Protein AF-A0AAU3Q9N4-F1 (afdb_monomer)

Nearest PDB structures (foldseek):
  6w3i-assembly1_A  TM=5.629E-01  e=8.518E-02  Homo sapiens
  8exf-assembly1_A  TM=3.101E-01  e=4.264E-02  Homo sapiens
  6jyj-assembly3_C  TM=6.363E-01  e=1.744E+00  Xenopus tropicalis
  4nxv-assembly1_A  TM=2.863E-01  e=3.272E+00  Homo sapiens
  4nxu-assembly6_B-3  TM=2.471E-01  e=1.978E+00  Homo sapiens

Structure (mmCIF, N/CA/C/O backbone):
data_AF-A0AAU3Q9N4-F1
#
_entry.id   AF-A0AAU3Q9N4-F1
#
loop_
_atom_site.group_PDB
_atom_site.id
_atom_site.type_symbol
_atom_site.label_atom_id
_atom_site.label_alt_id
_atom_site.label_comp_id
_atom_site.label_asym_id
_atom_site.label_entity_id
_atom_site.label_seq_id
_atom_site.pdbx_PDB_ins_code
_atom_site.Cartn_x
_atom_site.Cartn_y
_atom_site.Cartn_z
_atom_site.occupancy
_atom_site.B_iso_or_equiv
_atom_site.auth_seq_id
_atom_site.auth_comp_id
_atom_site.auth_asym_id
_atom_site.auth_atom_id
_atom_site.pdbx_PDB_model_num
ATOM 1 N N . MET A 1 1 ? 12.455 -13.208 51.290 1.00 35.12 1 MET A N 1
ATOM 2 C CA . MET A 1 1 ? 12.267 -12.177 50.249 1.00 35.12 1 MET A CA 1
ATOM 3 C C . MET A 1 1 ? 10.986 -12.486 49.499 1.00 35.12 1 MET A C 1
ATOM 5 O O . MET A 1 1 ? 10.920 -13.507 48.833 1.00 35.12 1 MET A O 1
ATOM 9 N N . ALA A 1 2 ? 9.965 -11.653 49.672 1.00 36.31 2 ALA A N 1
ATOM 10 C CA . ALA A 1 2 ? 8.703 -11.726 48.949 1.00 36.31 2 ALA A CA 1
ATOM 11 C C . ALA A 1 2 ? 8.543 -10.408 48.190 1.00 36.31 2 ALA A C 1
ATOM 13 O O . ALA A 1 2 ? 8.662 -9.359 48.814 1.00 36.31 2 ALA A O 1
ATOM 14 N N . TYR A 1 3 ? 8.282 -10.453 46.882 1.00 25.14 3 TYR A N 1
ATOM 15 C CA . TYR A 1 3 ? 7.775 -9.294 46.148 1.00 25.14 3 TYR A CA 1
ATOM 16 C C . TYR A 1 3 ? 6.704 -9.714 45.134 1.00 25.14 3 TYR A C 1
ATOM 18 O O . TYR A 1 3 ? 6.970 -10.353 44.123 1.00 25.14 3 TYR A O 1
ATOM 26 N N . ALA A 1 4 ? 5.481 -9.387 45.548 1.00 30.84 4 ALA A N 1
ATOM 27 C CA . ALA A 1 4 ? 4.286 -8.944 44.838 1.00 30.84 4 ALA A CA 1
ATOM 28 C C . ALA A 1 4 ? 4.005 -9.361 43.379 1.00 30.84 4 ALA A C 1
ATOM 30 O O . ALA A 1 4 ? 4.731 -9.065 42.434 1.00 30.84 4 ALA A O 1
ATOM 31 N N . ARG A 1 5 ? 2.786 -9.898 43.233 1.00 37.81 5 ARG A N 1
ATOM 32 C CA . ARG A 1 5 ? 1.961 -9.981 42.022 1.00 37.81 5 ARG A CA 1
ATOM 33 C C . ARG A 1 5 ? 1.803 -8.603 41.361 1.00 37.81 5 ARG A C 1
ATOM 35 O O . ARG A 1 5 ? 1.335 -7.671 42.007 1.00 37.81 5 ARG A O 1
ATOM 42 N N . GLY A 1 6 ? 2.083 -8.513 40.062 1.00 28.89 6 GLY A N 1
ATOM 43 C CA . GLY A 1 6 ? 1.618 -7.424 39.200 1.00 28.89 6 GLY A CA 1
ATOM 44 C C . GLY A 1 6 ? 0.389 -7.869 38.411 1.00 28.89 6 GLY A C 1
ATOM 45 O O . GLY A 1 6 ? 0.519 -8.611 37.439 1.00 28.89 6 GLY A O 1
ATOM 46 N N . GLN A 1 7 ? -0.804 -7.444 38.836 1.00 30.31 7 GLN A N 1
ATOM 47 C CA . GLN A 1 7 ? -2.032 -7.551 38.044 1.00 30.31 7 GLN A CA 1
ATOM 48 C C . GLN A 1 7 ? -1.866 -6.741 36.751 1.00 30.31 7 GLN A C 1
ATOM 50 O O . GLN A 1 7 ? -1.684 -5.528 36.800 1.00 30.31 7 GLN A O 1
ATOM 55 N N . ARG A 1 8 ? -1.949 -7.403 35.593 1.00 29.67 8 ARG A N 1
ATOM 56 C CA . ARG A 1 8 ? -2.179 -6.733 34.309 1.00 29.67 8 ARG A CA 1
ATOM 57 C C . ARG A 1 8 ? -3.685 -6.659 34.091 1.00 29.67 8 ARG A C 1
ATOM 59 O O . ARG A 1 8 ? -4.352 -7.684 33.982 1.00 29.67 8 ARG A O 1
ATOM 66 N N . SER A 1 9 ? -4.215 -5.446 34.098 1.00 26.25 9 SER A N 1
ATOM 67 C CA . SER A 1 9 ? -5.596 -5.123 33.763 1.00 26.25 9 SER A CA 1
ATOM 68 C C . SER A 1 9 ? -5.841 -5.404 32.277 1.00 26.25 9 SER A C 1
ATOM 70 O O . SER A 1 9 ? -5.223 -4.802 31.404 1.00 26.25 9 SER A O 1
ATOM 72 N N . PHE A 1 10 ? -6.739 -6.349 32.000 1.00 27.22 10 PHE A N 1
ATOM 73 C CA . PHE A 1 10 ? -7.243 -6.657 30.666 1.00 27.22 10 PHE A CA 1
ATOM 74 C C . PHE A 1 10 ? -8.412 -5.721 30.350 1.00 27.22 10 PHE A C 1
ATOM 76 O O . PHE A 1 10 ? -9.400 -5.712 31.083 1.00 27.22 10 PHE A O 1
ATOM 83 N N . VAL A 1 11 ? -8.340 -4.978 29.246 1.00 29.56 11 VAL A N 1
ATOM 84 C CA . VAL A 1 11 ? -9.541 -4.391 28.639 1.00 29.56 11 VAL A CA 1
ATOM 85 C C . VAL A 1 11 ? -10.129 -5.460 27.719 1.00 29.56 11 VAL A C 1
ATOM 87 O O . VAL A 1 11 ? -9.549 -5.786 26.687 1.00 29.56 11 VAL A O 1
ATOM 90 N N . ARG A 1 12 ? -11.242 -6.072 28.141 1.00 25.44 12 ARG A N 1
ATOM 91 C CA . ARG A 1 12 ? -12.022 -7.013 27.326 1.00 25.44 12 ARG A CA 1
ATOM 92 C C . ARG A 1 12 ? -12.967 -6.228 26.419 1.00 25.44 12 ARG A C 1
ATOM 94 O O . ARG A 1 12 ? -13.847 -5.540 26.924 1.00 25.44 12 ARG A O 1
ATOM 101 N N . TYR A 1 13 ? -12.837 -6.416 25.110 1.00 34.09 13 TYR A N 1
ATOM 102 C CA . TYR A 1 13 ? -13.931 -6.194 24.164 1.00 34.09 13 TYR A CA 1
ATOM 103 C C . TYR A 1 13 ? -14.644 -7.531 23.885 1.00 34.09 13 TYR A C 1
ATOM 105 O O . TYR A 1 13 ? -14.007 -8.589 23.962 1.00 34.09 13 TYR A O 1
ATOM 113 N N . PRO A 1 14 ? -15.963 -7.521 23.622 1.00 27.50 14 PRO A N 1
ATOM 114 C CA . PRO A 1 14 ? -16.731 -8.738 23.387 1.00 27.50 14 PRO A CA 1
ATOM 115 C C . PRO A 1 14 ? -16.323 -9.330 22.030 1.00 2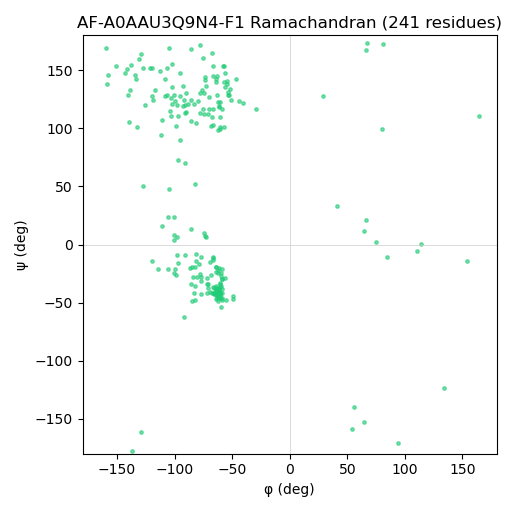7.50 14 PRO A C 1
ATOM 117 O O . PRO A 1 14 ? -16.475 -8.678 21.006 1.00 27.50 14 PRO A O 1
ATOM 120 N N . GLY A 1 15 ? -15.745 -10.537 22.025 1.00 34.34 15 GLY A N 1
ATOM 121 C CA . GLY A 1 15 ? -15.282 -11.195 20.791 1.00 34.34 15 GLY A CA 1
ATOM 122 C C . GLY A 1 15 ? -14.144 -12.212 20.949 1.00 34.34 15 GLY A C 1
ATOM 123 O O . GLY A 1 15 ? -13.932 -13.021 20.058 1.00 34.34 15 GLY A O 1
ATOM 124 N N . GLY A 1 16 ? -13.441 -12.247 22.087 1.00 28.44 16 GLY A N 1
ATOM 125 C CA . GLY A 1 16 ? -12.683 -13.438 22.509 1.00 28.44 16 GLY A CA 1
ATOM 126 C C . GLY A 1 16 ? -11.467 -13.866 21.672 1.00 28.44 16 GLY A C 1
ATOM 127 O O . GLY A 1 16 ? -11.056 -15.015 21.799 1.00 28.44 16 GLY A O 1
ATOM 128 N N . ILE A 1 17 ? -10.854 -12.992 20.868 1.00 34.56 17 ILE A N 1
ATOM 129 C CA . ILE A 1 17 ? -9.599 -13.311 20.163 1.00 34.56 17 ILE A CA 1
ATOM 130 C C . ILE A 1 17 ? -8.429 -12.610 20.867 1.00 34.56 17 ILE A C 1
ATOM 132 O O . ILE A 1 17 ? -8.357 -11.383 20.916 1.00 34.56 17 ILE A O 1
ATOM 136 N N . GLU A 1 18 ? -7.517 -13.392 21.451 1.00 29.25 18 GLU A N 1
ATOM 137 C CA . GLU A 1 18 ? -6.275 -12.890 22.049 1.00 29.25 18 GLU A CA 1
ATOM 138 C C . GLU A 1 18 ? -5.273 -12.490 20.954 1.00 29.25 18 GLU A C 1
ATOM 140 O O . GLU A 1 18 ? -4.727 -13.326 20.237 1.00 29.25 18 GLU A O 1
ATOM 145 N N . TYR A 1 19 ? -4.998 -11.191 20.847 1.00 39.72 19 TYR A N 1
ATOM 146 C CA . TYR A 1 19 ? -4.128 -10.603 19.823 1.00 39.72 19 TYR A CA 1
ATOM 147 C C . TYR A 1 19 ? -2.626 -10.605 20.181 1.00 39.72 19 TYR A C 1
ATOM 149 O O . TYR A 1 19 ? -1.817 -9.964 19.523 1.00 39.72 19 TYR A O 1
ATOM 157 N N . THR A 1 20 ? -2.180 -11.340 21.199 1.00 35.28 20 THR A N 1
ATOM 158 C CA . THR A 1 20 ? -0.771 -11.354 21.654 1.00 35.28 20 THR A CA 1
ATOM 159 C C . THR A 1 20 ? 0.207 -12.120 20.740 1.00 35.28 20 THR A C 1
ATOM 161 O O . THR A 1 20 ? 1.370 -12.294 21.099 1.00 35.28 20 THR A O 1
ATOM 164 N N . ARG A 1 21 ? -0.206 -12.537 19.532 1.00 37.03 21 ARG A N 1
ATOM 165 C CA . ARG A 1 21 ? 0.591 -13.345 18.578 1.00 37.03 21 ARG A CA 1
ATOM 166 C C . ARG A 1 21 ? 1.133 -12.590 17.349 1.00 37.03 21 ARG A C 1
ATOM 168 O O . ARG A 1 21 ? 1.464 -13.219 16.348 1.00 37.03 21 ARG A O 1
ATOM 175 N N . TYR A 1 22 ? 1.295 -11.268 17.418 1.00 42.59 22 TYR A N 1
ATOM 176 C CA . TYR A 1 22 ? 1.777 -10.458 16.282 1.00 42.59 22 TYR A CA 1
ATOM 177 C C . TYR A 1 22 ? 3.171 -10.837 15.737 1.00 42.59 22 TYR A C 1
ATOM 179 O O . TYR A 1 22 ? 3.464 -10.537 14.587 1.00 42.59 22 TYR A O 1
ATOM 187 N N . PHE A 1 23 ? 4.029 -11.516 16.508 1.00 43.16 23 PHE A N 1
ATOM 188 C CA . PHE A 1 23 ? 5.452 -11.654 16.153 1.00 43.16 23 PHE A CA 1
ATOM 189 C C . PHE A 1 23 ? 5.867 -12.989 15.508 1.00 43.16 23 PHE A C 1
ATOM 191 O O . PHE A 1 23 ? 6.858 -13.032 14.789 1.00 43.16 23 PHE A O 1
ATOM 198 N N . THR A 1 24 ? 5.136 -14.087 15.725 1.00 41.62 24 THR A N 1
ATOM 199 C CA . THR A 1 24 ? 5.562 -15.428 15.263 1.00 41.62 24 THR A CA 1
ATOM 200 C C . THR A 1 24 ? 4.900 -15.884 13.968 1.00 41.62 24 THR A C 1
ATOM 202 O O . THR A 1 24 ? 5.450 -16.740 13.282 1.00 41.62 24 THR A O 1
ATOM 205 N N . HIS A 1 25 ? 3.750 -15.321 13.586 1.00 43.25 25 HIS A N 1
ATOM 206 C CA . HIS A 1 25 ? 3.054 -15.760 12.370 1.00 43.25 25 HIS A CA 1
ATOM 207 C C . HIS A 1 25 ? 3.689 -15.223 11.079 1.00 43.25 25 HIS A C 1
ATOM 209 O O . HIS A 1 25 ? 3.693 -15.917 10.067 1.00 43.25 25 HIS A O 1
ATOM 215 N N . TRP A 1 26 ? 4.278 -14.025 11.136 1.00 40.06 26 TRP A N 1
ATOM 216 C CA . TRP A 1 26 ? 4.932 -13.375 9.999 1.00 40.06 26 TRP A CA 1
ATOM 217 C C . TRP A 1 26 ? 6.255 -14.046 9.604 1.00 40.06 26 TRP A C 1
ATOM 219 O O . TRP A 1 26 ? 6.541 -14.185 8.420 1.00 40.06 26 TRP A O 1
ATOM 229 N N . PHE A 1 27 ? 7.033 -14.516 10.585 1.00 37.12 27 PHE A N 1
ATOM 230 C CA . PHE A 1 27 ? 8.295 -15.224 10.338 1.00 37.12 27 PHE A CA 1
ATOM 231 C C . PHE A 1 27 ? 8.095 -16.714 10.015 1.00 37.12 27 PHE A C 1
ATOM 233 O O . PHE A 1 27 ? 8.772 -17.236 9.136 1.00 37.12 27 PHE A O 1
ATOM 240 N N . ASN A 1 28 ? 7.113 -17.395 10.624 1.00 40.69 28 ASN A N 1
ATOM 241 C CA . ASN A 1 28 ? 6.892 -18.829 10.373 1.00 40.69 28 ASN A CA 1
ATOM 242 C C . ASN A 1 28 ? 6.359 -19.156 8.964 1.00 40.69 28 ASN A C 1
ATOM 244 O O . ASN A 1 28 ? 6.400 -20.318 8.561 1.00 40.69 28 ASN A O 1
ATOM 248 N N . TRP A 1 29 ? 5.850 -18.177 8.206 1.00 41.47 29 TRP A N 1
ATOM 249 C CA . TRP A 1 29 ? 5.426 -18.401 6.815 1.00 41.47 29 TRP A CA 1
ATOM 250 C C . TRP A 1 29 ? 6.574 -18.247 5.805 1.00 41.47 29 TRP A C 1
ATOM 252 O O . TRP A 1 29 ? 6.511 -18.818 4.720 1.00 41.47 29 TRP A O 1
ATOM 262 N N . ALA A 1 30 ? 7.653 -17.551 6.180 1.00 35.34 30 ALA A N 1
ATOM 263 C CA . ALA A 1 30 ? 8.870 -17.440 5.375 1.00 35.34 30 ALA A CA 1
ATOM 264 C C . ALA A 1 30 ? 9.758 -18.704 5.437 1.00 35.34 30 ALA A C 1
ATOM 266 O O . ALA A 1 30 ? 10.675 -18.838 4.633 1.00 35.34 30 ALA A O 1
ATOM 267 N N . GLU A 1 31 ? 9.475 -19.650 6.344 1.00 33.50 31 GLU A N 1
ATOM 268 C CA . GLU A 1 31 ? 10.305 -20.845 6.587 1.00 33.50 31 GLU A CA 1
ATOM 269 C C . GLU A 1 31 ? 9.679 -22.184 6.149 1.00 33.50 31 GLU A C 1
ATOM 271 O O . GLU A 1 31 ? 10.170 -23.248 6.524 1.00 33.50 31 GLU A O 1
ATOM 276 N N . LYS A 1 32 ? 8.632 -22.194 5.313 1.00 30.45 32 LYS A N 1
ATOM 277 C CA . LYS A 1 32 ? 8.208 -23.439 4.646 1.00 30.45 32 LYS A CA 1
ATOM 278 C C . LYS A 1 32 ? 8.462 -23.379 3.143 1.00 30.45 32 LYS A C 1
ATOM 280 O O . LYS A 1 32 ? 7.571 -22.946 2.409 1.00 30.45 32 LYS A O 1
ATOM 285 N N . PRO A 1 33 ? 9.607 -23.890 2.649 1.00 33.00 33 PRO A N 1
ATOM 286 C CA . PRO A 1 33 ? 9.624 -24.396 1.291 1.00 33.00 33 PRO A CA 1
ATOM 287 C C . PRO A 1 33 ? 8.569 -25.506 1.226 1.00 33.00 33 PRO A C 1
ATOM 289 O O . PRO A 1 33 ? 8.645 -26.501 1.948 1.00 33.00 33 PRO A O 1
ATOM 292 N N . ARG A 1 34 ? 7.528 -25.318 0.409 1.00 37.53 34 ARG A N 1
ATOM 293 C CA . ARG A 1 34 ? 6.769 -26.472 -0.064 1.00 37.53 34 ARG A CA 1
ATOM 294 C C . ARG A 1 34 ? 7.719 -27.220 -0.981 1.00 37.53 34 ARG A C 1
ATOM 296 O O . ARG A 1 34 ? 8.035 -26.734 -2.064 1.00 37.53 34 ARG A O 1
ATOM 303 N N . ASP A 1 35 ? 8.172 -28.377 -0.524 1.00 38.97 35 ASP A N 1
ATOM 304 C CA . ASP A 1 35 ? 8.756 -29.380 -1.394 1.00 38.97 35 ASP A CA 1
ATOM 305 C C . ASP A 1 35 ? 7.724 -29.742 -2.467 1.00 38.97 35 ASP A C 1
ATOM 307 O O . ASP A 1 35 ? 6.778 -30.496 -2.245 1.00 38.97 35 ASP A O 1
ATOM 311 N N . SER A 1 36 ? 7.906 -29.173 -3.650 1.00 36.25 36 SER A N 1
ATOM 312 C CA . SER A 1 36 ? 7.420 -29.738 -4.899 1.00 36.25 36 SER A CA 1
ATOM 313 C C . SER A 1 36 ? 8.579 -29.679 -5.880 1.00 36.25 36 SER A C 1
ATOM 315 O O . SER A 1 36 ? 8.939 -28.622 -6.397 1.00 36.25 36 SER A O 1
ATOM 317 N N . ALA A 1 37 ? 9.209 -30.838 -6.036 1.00 39.41 37 ALA A N 1
ATOM 318 C CA . ALA A 1 37 ? 10.299 -31.092 -6.951 1.00 39.41 37 ALA A CA 1
ATOM 319 C C . ALA A 1 37 ? 9.914 -30.802 -8.414 1.00 39.41 37 ALA A C 1
ATOM 321 O O . ALA A 1 37 ? 8.766 -30.983 -8.815 1.00 39.41 37 ALA A O 1
ATOM 322 N N . ALA A 1 38 ? 10.954 -30.471 -9.187 1.00 40.97 38 ALA A N 1
ATOM 323 C CA . ALA A 1 38 ? 11.045 -30.380 -10.647 1.00 40.97 38 ALA A CA 1
ATOM 324 C C . ALA A 1 38 ? 10.497 -29.100 -11.320 1.00 40.97 38 ALA A C 1
ATOM 326 O O . ALA A 1 38 ? 9.321 -28.982 -11.643 1.00 40.97 38 ALA A O 1
ATOM 327 N N . GLY A 1 39 ? 11.418 -28.185 -11.652 1.00 33.22 39 GLY A N 1
ATOM 328 C CA . GLY A 1 39 ? 11.205 -27.100 -12.617 1.00 33.22 39 GLY A CA 1
ATOM 329 C C . GLY A 1 39 ? 12.275 -26.014 -12.496 1.00 33.22 39 GLY A C 1
ATOM 330 O O . GLY A 1 39 ? 12.322 -25.330 -11.485 1.00 33.22 39 GLY A O 1
ATOM 331 N N . GLY A 1 40 ? 13.157 -25.902 -13.497 1.00 34.97 40 GLY A N 1
ATOM 332 C CA . GLY A 1 40 ? 14.356 -25.050 -13.550 1.00 34.97 40 GLY A CA 1
ATOM 333 C C . GLY A 1 40 ? 14.309 -23.746 -12.747 1.00 34.97 40 GLY A C 1
ATOM 334 O O . GLY A 1 40 ? 13.543 -22.837 -13.059 1.00 34.97 40 GLY A O 1
ATOM 335 N N . GLY A 1 41 ? 15.189 -23.646 -11.747 1.00 33.91 41 GLY A N 1
ATOM 336 C CA . GLY A 1 41 ? 15.420 -22.423 -10.989 1.00 33.91 41 GLY A CA 1
ATOM 337 C C . GLY A 1 41 ? 15.946 -21.329 -11.909 1.00 33.91 41 GLY A C 1
ATOM 338 O O . GLY A 1 41 ? 17.134 -21.288 -12.227 1.00 33.91 41 GLY A O 1
ATOM 339 N N . SER A 1 42 ? 15.049 -20.451 -12.351 1.00 43.66 42 SER A N 1
ATOM 340 C CA . SER A 1 42 ? 15.429 -19.179 -12.944 1.00 43.66 42 SER A CA 1
ATOM 341 C C . SER A 1 42 ? 16.195 -18.415 -11.870 1.00 43.66 42 SER A C 1
ATOM 343 O O . SER A 1 42 ? 15.625 -18.020 -10.856 1.00 43.66 42 SER A O 1
ATOM 345 N N . ILE A 1 43 ? 17.506 -18.262 -12.050 1.00 49.72 43 ILE A N 1
ATOM 346 C CA . ILE A 1 43 ? 18.307 -17.353 -11.234 1.00 49.72 43 ILE A CA 1
ATOM 347 C C . ILE A 1 43 ? 17.708 -15.965 -11.479 1.00 49.72 43 ILE A C 1
ATOM 349 O O . ILE A 1 43 ? 17.935 -15.382 -12.540 1.00 49.72 43 ILE A O 1
ATOM 353 N N . CYS A 1 44 ? 16.890 -15.462 -10.549 1.00 56.69 44 CYS A N 1
ATOM 354 C CA . CYS A 1 44 ? 16.358 -14.105 -10.619 1.00 56.69 44 CYS A CA 1
ATOM 355 C C . CYS A 1 44 ? 17.547 -13.143 -10.611 1.00 56.69 44 CYS A C 1
ATOM 357 O O . CYS A 1 44 ? 18.154 -12.888 -9.570 1.00 56.69 44 CYS A O 1
ATOM 359 N N . ARG A 1 45 ? 17.933 -12.650 -11.794 1.00 72.00 45 ARG A N 1
ATOM 360 C CA . ARG A 1 45 ? 18.954 -11.612 -11.913 1.00 72.00 45 ARG A CA 1
ATOM 361 C C . ARG A 1 45 ? 18.393 -10.345 -11.290 1.00 72.00 45 ARG A C 1
ATOM 363 O O . ARG A 1 45 ? 17.583 -9.645 -11.889 1.00 72.00 45 ARG A O 1
ATOM 370 N N . MET A 1 46 ? 18.852 -10.063 -10.080 1.00 82.38 46 MET A N 1
ATOM 371 C CA . MET A 1 46 ? 18.773 -8.735 -9.498 1.00 82.38 46 MET A CA 1
ATOM 372 C C . MET A 1 46 ? 19.373 -7.727 -10.482 1.00 82.38 46 MET A C 1
ATOM 374 O O . MET A 1 46 ? 20.439 -7.980 -11.047 1.00 82.38 46 MET A O 1
ATOM 378 N N . THR A 1 47 ? 18.683 -6.612 -10.708 1.00 80.00 47 THR A N 1
ATOM 379 C CA . THR A 1 47 ? 19.075 -5.624 -11.717 1.00 80.00 47 THR A CA 1
ATOM 380 C C . THR A 1 47 ? 18.993 -4.208 -11.160 1.00 80.00 47 THR A C 1
ATOM 382 O O . THR A 1 47 ? 18.136 -3.902 -10.330 1.00 80.00 47 THR A O 1
ATOM 385 N N . ASP A 1 48 ? 19.893 -3.335 -11.610 1.00 81.25 48 ASP A N 1
ATOM 386 C CA . ASP A 1 48 ? 19.840 -1.892 -11.369 1.00 81.25 48 ASP A CA 1
ATOM 387 C C . ASP A 1 48 ? 19.286 -1.117 -12.578 1.00 81.25 48 ASP A C 1
ATOM 389 O O . ASP A 1 48 ? 19.281 0.121 -12.579 1.00 81.25 48 ASP A O 1
ATOM 393 N N . GLU A 1 49 ? 18.784 -1.839 -13.586 1.00 90.06 49 GLU A N 1
ATOM 394 C CA . GLU A 1 49 ? 18.195 -1.269 -14.790 1.00 90.06 49 GLU A CA 1
ATOM 395 C C . GLU A 1 49 ? 17.048 -0.318 -14.450 1.00 90.06 49 GLU A C 1
ATOM 397 O O . GLU A 1 49 ? 16.171 -0.597 -13.624 1.00 90.06 49 GLU A O 1
ATOM 402 N N . ARG A 1 50 ? 17.046 0.834 -15.123 1.00 93.00 50 ARG A N 1
ATOM 403 C CA . ARG A 1 50 ? 15.994 1.838 -14.993 1.00 93.00 50 ARG A CA 1
ATOM 404 C C . ARG A 1 50 ? 14.965 1.649 -16.094 1.00 93.00 50 ARG A C 1
ATOM 406 O O . ARG A 1 50 ? 15.307 1.661 -17.271 1.00 93.00 50 ARG A O 1
ATOM 413 N N . SER A 1 51 ? 13.701 1.560 -15.711 1.00 94.62 51 SER A N 1
ATOM 414 C CA . SER A 1 51 ? 12.575 1.475 -16.641 1.00 94.62 51 SER A CA 1
ATOM 415 C C . SER A 1 51 ? 11.389 2.280 -16.131 1.00 94.62 51 SER A C 1
ATOM 417 O O . SER A 1 51 ? 11.198 2.444 -14.921 1.00 94.62 51 SER A O 1
ATOM 419 N N . GLU A 1 52 ? 10.571 2.792 -17.051 1.00 93.19 52 GLU A N 1
ATOM 420 C CA . GLU A 1 52 ? 9.348 3.511 -16.677 1.00 93.19 52 GLU A CA 1
ATOM 421 C C . GLU A 1 52 ? 8.388 2.601 -15.908 1.00 93.19 52 GLU A C 1
ATOM 423 O O . GLU A 1 52 ? 7.777 3.033 -14.931 1.00 93.19 52 GLU A O 1
ATOM 428 N N . ARG A 1 53 ? 8.300 1.331 -16.316 1.00 94.06 53 ARG A N 1
ATOM 429 C CA . ARG A 1 53 ? 7.522 0.283 -15.655 1.00 94.06 53 ARG A CA 1
ATOM 430 C C . ARG A 1 53 ? 8.243 -1.051 -15.725 1.00 94.06 53 ARG A C 1
ATOM 432 O O . ARG A 1 53 ? 8.908 -1.340 -16.716 1.00 94.06 53 ARG A O 1
ATOM 439 N N . SER A 1 54 ? 8.063 -1.868 -14.694 1.00 94.75 54 SER A N 1
ATOM 440 C CA . SER A 1 54 ? 8.475 -3.268 -14.711 1.00 94.75 54 SER A CA 1
ATOM 441 C C . SER A 1 54 ? 7.269 -4.141 -14.984 1.00 94.75 54 SER A C 1
ATOM 443 O O . SER A 1 54 ? 6.250 -4.018 -14.308 1.00 94.75 54 SER A O 1
ATOM 445 N N . PHE A 1 55 ? 7.402 -5.026 -15.965 1.00 94.69 55 PHE A N 1
ATOM 446 C CA . PHE A 1 55 ? 6.383 -6.009 -16.322 1.00 94.69 55 PHE A CA 1
ATOM 447 C C . PHE A 1 55 ? 6.688 -7.396 -15.755 1.00 94.69 55 PHE A C 1
ATOM 449 O O . PHE A 1 55 ? 5.944 -8.338 -16.011 1.00 94.69 55 PHE A O 1
ATOM 456 N N . LEU A 1 56 ? 7.756 -7.529 -14.961 1.00 94.44 56 LEU A N 1
ATOM 457 C CA . LEU A 1 56 ? 8.023 -8.779 -14.266 1.00 94.44 56 LEU A CA 1
ATOM 458 C C . LEU A 1 56 ? 6.901 -9.076 -13.264 1.00 94.44 56 LEU A C 1
ATOM 460 O O . LEU A 1 56 ? 6.376 -8.143 -12.644 1.00 94.44 56 LEU A O 1
ATOM 464 N N . PRO A 1 57 ? 6.511 -10.350 -13.097 1.00 95.44 57 PRO A N 1
ATOM 465 C CA . PRO A 1 57 ? 5.491 -10.724 -12.131 1.00 95.44 57 PRO A CA 1
ATOM 466 C C . PRO A 1 57 ? 5.857 -10.272 -10.715 1.00 95.44 57 PRO A C 1
ATOM 468 O O . PRO A 1 57 ? 7.002 -10.390 -10.276 1.00 95.44 57 PRO A O 1
ATOM 471 N N . LEU A 1 58 ? 4.866 -9.785 -9.970 1.00 95.94 58 LEU A N 1
ATOM 472 C CA . LEU A 1 58 ? 5.020 -9.606 -8.531 1.00 95.94 58 LEU A CA 1
ATOM 473 C C . LEU A 1 58 ? 4.873 -10.970 -7.842 1.00 95.94 58 LEU A C 1
ATOM 475 O O . LEU A 1 58 ? 3.926 -11.704 -8.106 1.00 95.94 58 LEU A O 1
ATOM 479 N N . THR A 1 59 ? 5.816 -11.313 -6.967 1.00 94.50 59 THR A N 1
ATOM 480 C CA . THR A 1 59 ? 5.895 -12.615 -6.298 1.00 94.50 59 THR A CA 1
ATOM 481 C C . THR A 1 59 ? 5.452 -12.503 -4.840 1.00 94.50 59 THR A C 1
ATOM 483 O O . THR A 1 59 ? 5.338 -11.405 -4.290 1.00 94.50 59 THR A O 1
ATOM 486 N N . HIS A 1 60 ? 5.255 -13.643 -4.176 1.00 94.12 60 HIS A N 1
ATOM 487 C CA . HIS A 1 60 ? 4.996 -13.662 -2.733 1.00 94.12 60 HIS A CA 1
ATOM 488 C C . HIS A 1 60 ? 6.156 -13.061 -1.926 1.00 94.12 60 HIS A C 1
ATOM 490 O O . HIS A 1 60 ? 5.910 -12.400 -0.923 1.00 94.12 60 HIS A O 1
ATOM 496 N N . GLU A 1 61 ? 7.408 -13.215 -2.373 1.00 95.06 61 GLU A N 1
ATOM 497 C CA . GLU A 1 61 ? 8.561 -12.588 -1.715 1.00 95.06 61 GLU A CA 1
ATOM 498 C C . GLU A 1 61 ? 8.465 -11.056 -1.762 1.00 95.06 61 GLU A C 1
ATOM 500 O O . GLU A 1 61 ? 8.707 -10.380 -0.757 1.00 95.06 61 GLU A O 1
ATOM 505 N N . HIS A 1 62 ? 8.027 -10.501 -2.898 1.00 97.12 62 HIS A N 1
ATOM 506 C CA . HIS A 1 62 ? 7.760 -9.070 -2.998 1.00 97.12 62 HIS A CA 1
ATOM 507 C C . HIS A 1 62 ? 6.683 -8.624 -2.010 1.00 97.12 62 HIS A C 1
ATOM 509 O O . HIS A 1 62 ? 6.878 -7.631 -1.306 1.00 97.12 62 HIS A O 1
ATOM 515 N N . LEU A 1 63 ? 5.576 -9.370 -1.915 1.00 98.12 63 LEU A N 1
ATOM 516 C CA . LEU A 1 63 ? 4.510 -9.076 -0.955 1.00 98.12 63 LEU A CA 1
ATOM 517 C C . LEU A 1 63 ? 5.023 -9.124 0.490 1.00 98.12 63 LEU A C 1
ATOM 519 O O . LEU A 1 63 ? 4.729 -8.214 1.263 1.00 98.12 63 LEU A O 1
ATOM 523 N N . SER A 1 64 ? 5.851 -10.111 0.842 1.00 97.00 64 SER A N 1
ATOM 524 C CA . SER A 1 64 ? 6.446 -10.234 2.180 1.00 97.00 64 SER A CA 1
ATOM 525 C C . SER A 1 64 ? 7.317 -9.027 2.522 1.00 97.00 64 SER A C 1
ATOM 527 O O . SER A 1 64 ? 7.237 -8.493 3.629 1.00 97.00 64 SER A O 1
ATOM 529 N N . ARG A 1 65 ? 8.109 -8.535 1.561 1.00 97.56 65 ARG A N 1
ATOM 530 C CA . ARG A 1 65 ? 8.944 -7.339 1.751 1.00 97.56 65 ARG A CA 1
ATOM 531 C C . ARG A 1 65 ? 8.106 -6.074 1.947 1.00 97.56 65 ARG A C 1
ATOM 533 O O . ARG A 1 65 ? 8.411 -5.262 2.820 1.00 97.56 65 ARG A O 1
ATOM 540 N N . LEU A 1 66 ? 7.029 -5.912 1.176 1.00 98.31 66 LEU A N 1
ATOM 541 C CA . LEU A 1 66 ? 6.083 -4.803 1.354 1.00 98.31 66 LEU A CA 1
ATOM 542 C C . LEU A 1 66 ? 5.418 -4.840 2.728 1.00 98.31 66 LEU A C 1
ATOM 544 O O . LEU A 1 66 ? 5.310 -3.817 3.404 1.00 98.31 66 LEU A O 1
ATOM 548 N N . ALA A 1 67 ? 5.011 -6.031 3.148 1.00 97.38 67 ALA A N 1
ATOM 549 C CA . ALA A 1 67 ? 4.361 -6.247 4.420 1.00 97.38 67 ALA A CA 1
ATOM 550 C C . ALA A 1 67 ? 5.334 -5.967 5.593 1.00 97.38 67 ALA A C 1
ATOM 552 O O . ALA A 1 67 ? 4.947 -5.328 6.569 1.00 97.38 67 ALA A O 1
ATOM 553 N N . TYR A 1 68 ? 6.624 -6.300 5.449 1.00 96.44 68 TYR A N 1
ATOM 554 C CA . TYR A 1 68 ? 7.677 -5.886 6.387 1.00 96.44 68 TYR A CA 1
ATOM 555 C C . TYR A 1 68 ? 7.820 -4.358 6.489 1.00 96.44 68 TYR A C 1
ATOM 557 O O . TYR A 1 68 ? 7.881 -3.814 7.594 1.00 96.44 68 TYR A O 1
ATOM 565 N N . PHE A 1 69 ? 7.842 -3.636 5.361 1.00 97.31 69 PHE A N 1
ATOM 566 C CA . PHE A 1 69 ? 7.899 -2.169 5.398 1.00 97.31 69 PHE A CA 1
ATOM 567 C C . PHE A 1 69 ? 6.685 -1.563 6.101 1.00 97.31 69 PHE A C 1
ATOM 569 O O . PHE A 1 69 ? 6.842 -0.608 6.865 1.00 97.31 69 PHE A O 1
ATOM 576 N N . ALA A 1 70 ? 5.499 -2.126 5.869 1.00 96.25 70 ALA A N 1
ATOM 577 C CA . ALA A 1 70 ? 4.285 -1.712 6.553 1.00 96.25 70 ALA A CA 1
ATOM 578 C C . ALA A 1 70 ? 4.353 -1.983 8.062 1.00 96.25 70 ALA A C 1
ATOM 580 O O . ALA A 1 70 ? 3.964 -1.122 8.839 1.00 96.25 70 ALA A O 1
ATOM 581 N N . GLU A 1 71 ? 4.901 -3.114 8.505 1.00 94.81 71 GLU A N 1
ATOM 582 C CA . GLU A 1 71 ? 5.058 -3.397 9.937 1.00 94.81 71 GLU A CA 1
ATOM 583 C C . GLU A 1 71 ? 6.001 -2.394 10.617 1.00 94.81 71 GLU A C 1
ATOM 585 O O . GLU A 1 71 ? 5.667 -1.819 11.654 1.00 94.81 71 GLU A O 1
ATOM 590 N N . VAL A 1 72 ? 7.158 -2.103 10.012 1.00 95.06 72 VAL A N 1
ATOM 591 C CA . VAL A 1 72 ? 8.089 -1.090 10.544 1.00 95.06 72 VAL A CA 1
ATOM 592 C C . VAL A 1 72 ? 7.410 0.278 10.646 1.00 95.06 72 VAL A C 1
ATOM 594 O O . VAL A 1 72 ? 7.584 0.999 11.631 1.00 95.06 72 VAL A O 1
ATOM 597 N N . ASP A 1 73 ? 6.622 0.642 9.638 1.00 94.38 73 ASP A N 1
ATOM 598 C CA . ASP A 1 73 ? 5.860 1.886 9.617 1.00 94.38 73 ASP A CA 1
ATOM 599 C C . ASP A 1 73 ? 4.748 1.895 10.680 1.00 94.38 73 ASP A C 1
ATOM 601 O O . ASP A 1 73 ? 4.609 2.866 11.425 1.00 94.38 73 ASP A O 1
ATOM 605 N N . HIS A 1 74 ? 4.041 0.780 10.861 1.00 94.31 74 HIS A N 1
ATOM 606 C CA . HIS A 1 74 ? 3.046 0.597 11.912 1.00 94.31 74 HIS A CA 1
ATOM 607 C C . HIS A 1 74 ? 3.643 0.744 13.320 1.00 94.31 74 HIS A C 1
ATOM 609 O O . HIS A 1 74 ? 3.068 1.422 14.175 1.00 94.31 74 HIS A O 1
ATOM 615 N N . GLN A 1 75 ? 4.819 0.173 13.576 1.00 93.88 75 GLN A N 1
ATOM 616 C CA . GLN A 1 75 ? 5.525 0.337 14.852 1.00 93.88 75 GLN A CA 1
ATOM 617 C C . GLN A 1 75 ? 5.875 1.808 15.110 1.00 93.88 75 GLN A C 1
ATOM 619 O O . GLN A 1 75 ? 5.661 2.320 16.211 1.00 93.88 75 GLN A O 1
ATOM 624 N N . GLN A 1 76 ? 6.343 2.520 14.080 1.00 93.50 76 GLN A N 1
ATOM 625 C CA . GLN A 1 76 ? 6.616 3.957 14.174 1.00 93.50 76 GLN A CA 1
ATOM 626 C C . GLN A 1 76 ? 5.344 4.768 14.438 1.00 93.50 76 GLN A C 1
ATOM 628 O O . GLN A 1 76 ? 5.401 5.744 15.189 1.00 93.50 76 GLN A O 1
ATOM 633 N N . PHE A 1 77 ? 4.201 4.360 13.875 1.00 93.31 77 PHE A N 1
ATOM 634 C CA . PHE A 1 77 ? 2.912 4.993 14.153 1.00 93.31 77 PHE A CA 1
ATOM 635 C C . PHE A 1 77 ? 2.584 4.898 15.634 1.00 93.31 77 PHE A C 1
ATOM 637 O O . PHE A 1 77 ? 2.351 5.916 16.278 1.00 93.31 77 PHE A O 1
ATOM 644 N N . ARG A 1 78 ? 2.612 3.677 16.181 1.00 92.19 78 ARG A N 1
ATOM 645 C CA . ARG A 1 78 ? 2.235 3.421 17.575 1.00 92.19 78 ARG A CA 1
ATOM 646 C C . ARG A 1 78 ? 3.123 4.170 18.562 1.00 92.19 78 ARG A C 1
ATOM 648 O O . ARG A 1 78 ? 2.638 4.619 19.593 1.00 92.19 78 ARG A O 1
ATOM 655 N N . GLN A 1 79 ? 4.402 4.335 18.234 1.00 92.19 79 GLN A N 1
ATOM 656 C CA . GLN A 1 79 ? 5.341 5.100 19.054 1.00 92.19 79 GLN A CA 1
ATOM 657 C C . GLN A 1 79 ? 5.080 6.610 19.003 1.00 92.19 79 GLN A C 1
ATOM 659 O O . GLN A 1 79 ? 5.177 7.277 20.029 1.00 92.19 79 GLN A O 1
ATOM 664 N N . LYS A 1 80 ? 4.773 7.159 17.821 1.00 92.44 80 LYS A N 1
ATOM 665 C CA . LYS A 1 80 ? 4.584 8.607 17.627 1.00 92.44 80 LYS A CA 1
ATOM 666 C C . LYS A 1 80 ? 3.182 9.101 17.968 1.00 92.44 80 LYS A C 1
ATOM 668 O O . LYS A 1 80 ? 3.043 10.265 18.322 1.00 92.44 80 LYS A O 1
ATOM 673 N N . HIS A 1 81 ? 2.181 8.235 17.830 1.00 91.12 81 HIS A N 1
ATOM 674 C CA . HIS A 1 81 ? 0.767 8.562 17.992 1.00 91.12 81 HIS A CA 1
ATOM 675 C C . HIS A 1 81 ? 0.044 7.618 18.970 1.00 91.12 81 HIS A C 1
ATOM 677 O O . HIS A 1 81 ? -1.011 7.067 18.626 1.00 91.12 81 HIS A O 1
ATOM 683 N N . PRO A 1 82 ? 0.575 7.392 20.190 1.00 91.44 82 PRO A N 1
ATOM 684 C CA . PRO A 1 82 ? -0.081 6.533 21.174 1.00 91.44 82 PRO A CA 1
ATOM 685 C C . PRO A 1 82 ? -1.486 7.038 21.541 1.00 91.44 82 PRO A C 1
ATOM 687 O O . PRO A 1 82 ? -2.361 6.238 21.863 1.00 91.44 82 PRO A O 1
ATOM 690 N N . GLU A 1 83 ? -1.742 8.345 21.423 1.00 88.31 83 GLU A N 1
ATOM 691 C CA . GLU A 1 83 ? -3.039 8.975 21.672 1.00 88.31 83 GLU A CA 1
ATOM 692 C C . GLU A 1 83 ? -4.137 8.529 20.708 1.00 88.31 83 GLU A C 1
ATOM 694 O O . GLU A 1 83 ? -5.314 8.750 20.991 1.00 88.31 83 GLU A O 1
ATOM 699 N N . TRP A 1 84 ? -3.788 7.963 19.551 1.00 86.94 84 TRP A N 1
ATOM 700 C CA . TRP A 1 84 ? -4.780 7.409 18.637 1.00 86.94 84 TRP A CA 1
ATOM 701 C C . TRP A 1 84 ? -5.288 6.050 19.083 1.00 86.94 84 TRP A C 1
ATOM 703 O O . TRP A 1 84 ? -6.412 5.724 18.716 1.00 86.94 84 TRP A O 1
ATOM 713 N N . ALA A 1 85 ? -4.503 5.292 19.862 1.00 81.00 85 ALA A N 1
ATOM 714 C CA . ALA A 1 85 ? -4.836 3.935 20.304 1.00 81.00 85 ALA A CA 1
ATOM 715 C C . ALA A 1 85 ? -5.478 3.085 19.184 1.00 81.00 85 ALA A C 1
ATOM 717 O O . ALA A 1 85 ? -6.382 2.293 19.429 1.00 81.00 85 ALA A O 1
ATOM 718 N N . ALA A 1 86 ? -5.064 3.329 17.937 1.00 81.25 86 ALA A N 1
ATOM 719 C CA . ALA A 1 86 ? -5.714 2.783 16.765 1.00 81.25 86 ALA A CA 1
ATOM 720 C C . ALA A 1 86 ? -5.026 1.473 16.398 1.00 81.25 86 ALA A C 1
ATOM 722 O O . ALA A 1 86 ? -3.827 1.453 16.102 1.00 81.25 86 ALA A O 1
ATOM 723 N N . ASP A 1 87 ? -5.796 0.394 16.419 1.00 89.56 87 ASP A N 1
ATOM 724 C CA . ASP A 1 87 ? -5.319 -0.916 16.003 1.00 89.56 87 ASP A CA 1
ATOM 725 C C . ASP A 1 87 ? -5.175 -0.970 14.482 1.00 89.56 87 ASP A C 1
ATOM 727 O O . ASP A 1 87 ? -5.963 -0.368 13.745 1.00 89.56 87 ASP A O 1
ATOM 731 N N . LEU A 1 88 ? -4.155 -1.686 14.004 1.00 94.69 88 LEU A N 1
ATOM 732 C CA . LEU A 1 88 ? -4.033 -1.979 12.581 1.00 94.69 88 LEU A CA 1
ATOM 733 C C . LEU A 1 88 ? -5.123 -2.981 12.206 1.00 94.69 88 LEU A C 1
ATOM 735 O O . LEU A 1 88 ? -5.094 -4.132 12.633 1.00 94.69 88 LEU A O 1
ATOM 739 N N . LEU A 1 89 ? -6.073 -2.526 11.401 1.00 95.94 89 LEU A N 1
ATOM 740 C CA . LEU A 1 89 ? -7.170 -3.338 10.903 1.00 95.94 89 LEU A CA 1
ATOM 741 C C . LEU A 1 89 ? -6.711 -4.154 9.694 1.00 95.94 89 LEU A C 1
ATOM 743 O O . LEU A 1 89 ? -6.928 -5.361 9.651 1.00 95.94 89 LEU A O 1
ATOM 747 N N . ALA A 1 90 ? -6.043 -3.511 8.733 1.00 97.50 90 ALA A N 1
ATOM 748 C CA . ALA A 1 90 ? -5.518 -4.187 7.554 1.00 97.50 90 ALA A CA 1
ATOM 749 C C . ALA A 1 90 ? -4.272 -3.508 6.982 1.00 97.50 90 ALA A C 1
ATOM 751 O O . ALA A 1 90 ? -4.092 -2.294 7.085 1.00 97.50 90 ALA A O 1
ATOM 752 N N . CYS A 1 91 ? -3.442 -4.298 6.311 1.00 98.12 91 CYS A N 1
ATOM 753 C CA . CYS A 1 91 ? -2.409 -3.817 5.401 1.00 98.12 91 CYS A CA 1
ATOM 754 C C . CYS A 1 91 ? -2.735 -4.337 4.005 1.00 98.12 91 CYS A C 1
ATOM 756 O O . CYS A 1 91 ? -3.070 -5.510 3.862 1.00 98.12 91 CYS A O 1
ATOM 758 N N . CYS A 1 92 ? -2.681 -3.488 2.982 1.00 98.31 92 CYS A N 1
ATOM 759 C CA . CYS A 1 92 ? -3.101 -3.856 1.634 1.00 98.31 92 CYS A CA 1
ATOM 760 C C . CYS A 1 92 ? -2.153 -3.304 0.567 1.00 98.31 92 CYS A C 1
ATOM 762 O O . CYS A 1 92 ? -1.865 -2.108 0.568 1.00 98.31 92 CYS A O 1
ATOM 764 N N . LEU A 1 93 ? -1.744 -4.142 -0.386 1.00 98.19 93 LEU A N 1
ATOM 765 C CA . LEU A 1 93 ? -1.210 -3.685 -1.668 1.00 98.19 93 LEU A CA 1
ATOM 766 C C . LEU A 1 93 ? -2.386 -3.228 -2.535 1.00 98.19 93 LEU A C 1
ATOM 768 O O . LEU A 1 93 ? -3.398 -3.925 -2.647 1.00 98.19 93 LEU A O 1
ATOM 772 N N . VAL A 1 94 ? -2.252 -2.053 -3.144 1.00 95.38 94 VAL A N 1
ATOM 773 C CA . VAL A 1 94 ? -3.323 -1.411 -3.913 1.00 95.38 94 VAL A CA 1
ATOM 774 C C . VAL A 1 94 ? -2.812 -0.805 -5.228 1.00 95.38 94 VAL A C 1
ATOM 776 O O . VAL A 1 94 ? -1.633 -0.916 -5.564 1.00 95.38 94 VAL A O 1
ATOM 779 N N . GLN A 1 95 ? -3.704 -0.154 -5.985 1.00 90.44 95 GLN A N 1
ATOM 780 C CA . GLN A 1 95 ? -3.375 0.605 -7.200 1.00 90.44 95 GLN A CA 1
ATOM 781 C C . GLN A 1 95 ? -2.633 -0.244 -8.251 1.00 90.44 95 GLN A C 1
ATOM 783 O O . GLN A 1 95 ? -3.006 -1.395 -8.499 1.00 90.44 95 GLN A O 1
ATOM 788 N N . GLY A 1 96 ? -1.630 0.336 -8.918 1.00 89.75 96 GLY A N 1
ATOM 789 C CA . GLY A 1 96 ? -0.919 -0.305 -10.024 1.00 89.75 96 GLY A CA 1
ATOM 790 C C . GLY A 1 96 ? -0.255 -1.619 -9.615 1.00 89.75 96 GLY A C 1
ATOM 791 O O . GLY A 1 96 ? -0.335 -2.592 -10.360 1.00 89.75 96 GLY A O 1
ATOM 792 N N . GLY A 1 97 ? 0.311 -1.681 -8.405 1.00 93.75 97 GLY A N 1
ATOM 793 C CA . GLY A 1 97 ? 0.925 -2.896 -7.870 1.00 93.75 97 GLY A CA 1
ATOM 794 C C . GLY A 1 97 ? -0.071 -4.046 -7.715 1.00 93.75 97 GLY A C 1
ATOM 795 O O . GLY A 1 97 ? 0.181 -5.144 -8.203 1.00 93.75 97 GLY A O 1
ATOM 796 N N . ALA A 1 98 ? -1.235 -3.798 -7.109 1.00 95.38 98 ALA A N 1
ATOM 797 C CA . ALA A 1 98 ? -2.257 -4.833 -6.943 1.00 95.38 98 ALA A CA 1
ATOM 798 C C . ALA A 1 98 ? -2.844 -5.300 -8.279 1.00 95.38 98 ALA A C 1
ATOM 800 O O . ALA A 1 98 ? -3.020 -6.499 -8.497 1.00 95.38 98 ALA A O 1
ATOM 801 N N . ARG A 1 99 ? -3.108 -4.368 -9.204 1.00 93.31 99 ARG A N 1
ATOM 802 C CA . ARG A 1 99 ? -3.582 -4.726 -10.544 1.00 93.31 99 ARG A CA 1
ATOM 803 C C . ARG A 1 99 ? -2.554 -5.563 -11.293 1.00 93.31 99 ARG A C 1
ATOM 805 O O . ARG A 1 99 ? -2.929 -6.571 -11.879 1.00 93.31 99 ARG A O 1
ATOM 812 N N . HIS A 1 100 ? -1.281 -5.181 -11.244 1.00 94.06 100 HIS A N 1
ATOM 813 C CA . HIS A 1 100 ? -0.218 -5.947 -11.888 1.00 94.06 100 HIS A CA 1
ATOM 814 C C . HIS A 1 100 ? -0.049 -7.334 -11.262 1.00 94.06 100 HIS A C 1
ATOM 816 O O . HIS A 1 100 ? 0.125 -8.300 -11.993 1.00 94.06 100 HIS A O 1
ATOM 822 N N . TYR A 1 101 ? -0.185 -7.465 -9.939 1.00 95.44 101 TYR A N 1
ATOM 823 C CA . TYR A 1 101 ? -0.153 -8.769 -9.269 1.00 95.44 101 TYR A CA 1
ATOM 824 C C . TYR A 1 101 ? -1.274 -9.708 -9.745 1.00 95.44 101 TYR A C 1
ATOM 826 O O . TYR A 1 101 ? -1.028 -10.887 -9.971 1.00 95.44 101 TYR A O 1
ATOM 834 N N . VAL A 1 102 ? -2.494 -9.192 -9.933 1.00 94.31 102 VAL A N 1
ATOM 835 C CA . VAL A 1 102 ? -3.654 -10.010 -10.336 1.00 94.31 102 VAL A CA 1
ATOM 836 C C . VAL A 1 102 ? -3.726 -10.238 -11.845 1.00 94.31 102 VAL A C 1
ATOM 838 O O . VAL A 1 102 ? -4.081 -11.326 -12.284 1.00 94.31 102 VAL A O 1
ATOM 841 N N . ARG A 1 103 ? -3.455 -9.201 -12.645 1.00 90.69 103 ARG A N 1
ATOM 842 C CA . ARG A 1 103 ? -3.739 -9.178 -14.092 1.00 90.69 103 ARG A CA 1
ATOM 843 C C . ARG A 1 103 ? -2.490 -9.119 -14.971 1.00 90.69 103 ARG A C 1
ATOM 845 O O . ARG A 1 103 ? -2.582 -9.447 -16.146 1.00 90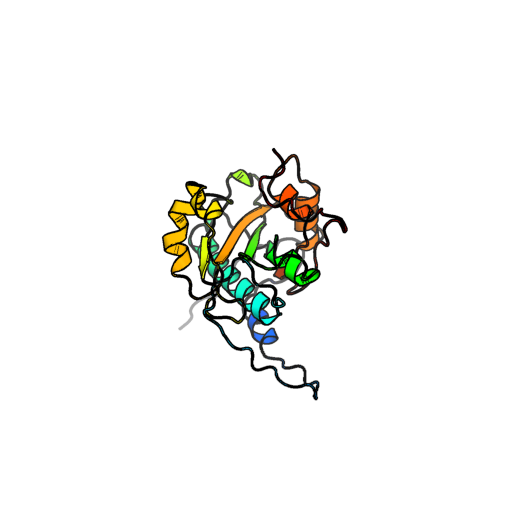.69 103 ARG A O 1
ATOM 852 N N . GLY A 1 104 ? -1.348 -8.673 -14.445 1.00 90.25 104 GLY A N 1
ATOM 853 C CA . GLY A 1 104 ? -0.087 -8.562 -15.192 1.00 90.25 104 GLY A CA 1
ATOM 854 C C . GLY A 1 104 ? -0.085 -7.562 -16.358 1.00 90.25 104 GLY A C 1
ATOM 855 O O . GLY A 1 104 ? 0.839 -7.579 -17.166 1.00 90.25 104 GLY A O 1
ATOM 856 N N . ASP A 1 105 ? -1.107 -6.708 -16.481 1.00 85.19 105 ASP A N 1
ATOM 857 C CA . ASP A 1 105 ? -1.431 -6.006 -17.732 1.00 85.19 105 ASP A CA 1
ATOM 858 C C . ASP A 1 105 ? -0.880 -4.574 -17.845 1.00 85.19 105 ASP A C 1
ATOM 860 O O . ASP A 1 105 ? -0.851 -4.012 -18.938 1.00 85.19 105 ASP A O 1
ATOM 864 N N . ARG A 1 106 ? -0.452 -3.954 -16.738 1.00 83.56 106 ARG A N 1
ATOM 865 C CA . ARG A 1 106 ? -0.030 -2.537 -16.715 1.00 83.56 106 ARG A CA 1
ATOM 866 C C . ARG A 1 106 ? 1.418 -2.308 -16.295 1.00 83.56 106 ARG A C 1
ATOM 868 O O . ARG A 1 106 ? 1.917 -1.203 -16.495 1.00 83.56 106 ARG A O 1
ATOM 875 N N . GLY A 1 107 ? 2.086 -3.304 -15.717 1.00 91.56 107 GLY A N 1
ATOM 876 C CA . GLY A 1 107 ? 3.395 -3.121 -15.099 1.00 91.56 107 GLY A CA 1
ATOM 877 C C . GLY A 1 107 ? 3.353 -2.228 -13.853 1.00 91.56 107 GLY A C 1
ATOM 878 O O . GLY A 1 107 ? 2.381 -1.522 -13.572 1.00 91.56 107 GLY A O 1
ATOM 879 N N . VAL A 1 108 ? 4.444 -2.237 -13.097 1.00 93.00 108 VAL A N 1
ATOM 880 C CA . VAL A 1 108 ? 4.593 -1.487 -11.845 1.00 93.00 108 VAL A CA 1
ATOM 881 C C . VAL A 1 108 ? 5.515 -0.299 -12.065 1.00 93.00 108 VAL A C 1
ATOM 883 O O . VAL A 1 108 ? 6.629 -0.481 -12.553 1.00 93.00 108 VAL A O 1
ATOM 886 N N . LYS A 1 109 ? 5.070 0.896 -11.668 1.00 92.00 109 LYS A N 1
ATOM 887 C CA . LYS A 1 109 ? 5.898 2.107 -11.549 1.00 92.00 109 LYS A CA 1
ATOM 888 C C . LYS A 1 109 ? 6.454 2.196 -10.123 1.00 92.00 109 LYS A C 1
ATOM 890 O O . LYS A 1 109 ? 7.650 2.048 -9.873 1.00 92.00 109 LYS A O 1
ATOM 895 N N . ASP A 1 110 ? 5.539 2.305 -9.178 1.00 93.94 110 ASP A N 1
ATOM 896 C CA . ASP A 1 110 ? 5.707 2.309 -7.732 1.00 93.94 110 ASP A CA 1
ATOM 897 C C . ASP A 1 110 ? 4.758 1.285 -7.085 1.00 93.94 110 ASP A C 1
ATOM 899 O O . ASP A 1 110 ? 3.844 0.755 -7.720 1.00 93.94 110 ASP A O 1
ATOM 903 N N . LEU A 1 111 ? 5.027 0.951 -5.823 1.00 96.94 111 LEU A N 1
ATOM 904 C CA . LEU A 1 111 ? 4.238 0.004 -5.035 1.00 96.94 111 LEU A CA 1
ATOM 905 C C . LEU A 1 111 ? 3.494 0.755 -3.931 1.00 96.94 111 LEU A C 1
ATOM 907 O O . LEU A 1 111 ? 4.105 1.186 -2.956 1.00 96.94 111 LEU A O 1
ATOM 911 N N . ASP A 1 112 ? 2.179 0.899 -4.074 1.00 95.88 112 ASP A N 1
ATOM 912 C CA . ASP A 1 112 ? 1.326 1.549 -3.080 1.00 95.88 112 ASP A CA 1
ATOM 913 C C . ASP A 1 112 ? 0.831 0.548 -2.029 1.00 95.88 112 ASP A C 1
ATOM 915 O O . ASP A 1 112 ? 0.119 -0.411 -2.342 1.00 95.88 112 ASP A O 1
ATOM 919 N N . VAL A 1 113 ? 1.154 0.807 -0.763 1.00 97.62 113 VAL A N 1
ATOM 920 C CA . VAL A 1 113 ? 0.704 0.016 0.384 1.00 97.62 113 VAL A CA 1
ATOM 921 C C . VAL A 1 113 ? -0.117 0.889 1.323 1.00 97.62 113 VAL A C 1
ATOM 923 O O . VAL A 1 113 ? 0.345 1.923 1.806 1.00 97.62 113 VAL A O 1
ATOM 926 N N . TYR A 1 114 ? -1.342 0.458 1.606 1.00 97.06 114 TYR A N 1
ATOM 927 C CA . TYR A 1 114 ? -2.241 1.104 2.552 1.00 97.06 114 TYR A CA 1
ATOM 928 C C . TYR A 1 114 ? -2.233 0.389 3.902 1.00 97.06 114 TYR A C 1
ATOM 930 O O . TYR A 1 114 ? -2.562 -0.790 3.983 1.00 97.06 114 TYR A O 1
ATOM 938 N N . LEU A 1 115 ? -1.929 1.134 4.964 1.00 97.00 115 LEU A N 1
ATOM 939 C CA . LEU A 1 115 ? -2.140 0.734 6.350 1.00 97.00 115 LEU A CA 1
ATOM 940 C C . LEU A 1 115 ? -3.461 1.337 6.835 1.00 97.00 115 LEU A C 1
ATOM 942 O O . LEU A 1 115 ? -3.597 2.557 6.980 1.00 97.00 115 LEU A O 1
ATOM 946 N N . LEU A 1 116 ? -4.444 0.476 7.055 1.00 96.38 116 LEU A N 1
ATOM 947 C CA . LEU A 1 116 ? -5.788 0.835 7.473 1.00 96.38 116 LEU A CA 1
ATOM 948 C C . LEU A 1 116 ? -5.933 0.554 8.960 1.00 96.38 116 LEU A C 1
ATOM 950 O O . LEU A 1 116 ? -5.749 -0.570 9.415 1.00 96.38 116 LEU A O 1
ATOM 954 N N . TYR A 1 117 ? -6.255 1.597 9.707 1.00 96.12 117 TYR A N 1
ATOM 955 C CA . TYR A 1 117 ? -6.407 1.555 11.150 1.00 96.12 117 TYR A CA 1
ATOM 956 C C . TYR A 1 117 ? -7.876 1.639 11.534 1.00 96.12 117 TYR A C 1
ATOM 958 O O . TYR A 1 117 ? -8.667 2.284 10.843 1.00 96.12 117 TYR A O 1
ATOM 966 N N . THR A 1 118 ? -8.225 1.057 12.673 1.00 94.56 118 THR A N 1
ATOM 967 C CA . THR A 1 118 ? -9.537 1.264 13.278 1.00 94.56 118 THR A CA 1
ATOM 968 C C . THR A 1 118 ? -9.702 2.732 13.665 1.00 94.56 118 THR A C 1
ATOM 970 O O . THR A 1 118 ? -8.848 3.309 14.337 1.00 94.56 118 THR A O 1
ATOM 973 N N . LEU A 1 119 ? -10.803 3.351 13.246 1.00 93.94 119 LEU A N 1
ATOM 974 C CA . LEU A 1 119 ? -11.179 4.702 13.646 1.00 93.94 119 LEU A CA 1
ATOM 975 C C . LEU A 1 119 ? -11.719 4.683 15.085 1.00 93.94 119 LEU A C 1
ATOM 977 O O . LEU A 1 119 ? -12.766 4.076 15.317 1.00 93.94 119 LEU A O 1
ATOM 981 N N . PRO A 1 120 ? -11.060 5.354 16.050 1.00 89.94 120 PRO A N 1
ATOM 982 C CA . PRO A 1 120 ? -11.563 5.415 17.416 1.00 89.94 120 PRO A CA 1
ATOM 983 C C . PRO A 1 120 ? -12.914 6.131 17.491 1.00 89.94 120 PRO A C 1
ATOM 985 O O . PRO A 1 120 ? -13.154 7.108 16.773 1.00 89.94 120 PRO A O 1
ATOM 988 N N . ALA A 1 121 ? -13.779 5.680 18.401 1.00 86.56 121 ALA A N 1
ATOM 989 C CA . ALA A 1 121 ? -15.083 6.294 18.629 1.00 86.56 121 ALA A CA 1
ATOM 990 C C . ALA A 1 121 ? -14.953 7.799 18.934 1.00 86.56 121 ALA A C 1
ATOM 992 O O . ALA A 1 121 ? -14.056 8.232 19.659 1.00 86.56 121 ALA A O 1
ATOM 993 N N . GLY A 1 122 ? -15.848 8.606 18.358 1.00 86.31 122 GLY A N 1
ATOM 994 C CA . GLY A 1 122 ? -15.848 10.063 18.521 1.00 86.31 122 GLY A CA 1
ATOM 995 C C . GLY A 1 122 ? -14.764 10.811 17.733 1.00 86.31 122 GLY A C 1
ATOM 996 O O . GLY A 1 122 ? -14.698 12.035 17.829 1.00 86.31 122 GLY A O 1
ATOM 997 N N . ARG A 1 123 ? -13.930 10.123 16.938 1.00 88.38 123 ARG A N 1
ATOM 998 C CA . ARG A 1 123 ? -12.953 10.762 16.042 1.00 88.38 123 ARG A CA 1
ATOM 999 C C . ARG A 1 123 ? -13.416 10.766 14.595 1.00 88.38 123 ARG A C 1
ATOM 1001 O O . ARG A 1 123 ? -14.176 9.909 14.155 1.00 88.38 123 ARG A O 1
ATOM 1008 N N . ASN A 1 124 ? -12.891 11.720 13.834 1.00 87.94 124 ASN A N 1
ATOM 1009 C CA . ASN A 1 124 ? -13.068 11.785 12.390 1.00 87.94 124 ASN A CA 1
ATOM 1010 C C . ASN A 1 124 ? -11.803 11.274 11.681 1.00 87.94 124 ASN A C 1
ATOM 1012 O O . ASN A 1 124 ? -10.688 11.671 12.023 1.00 87.94 124 ASN A O 1
ATOM 1016 N N . GLY A 1 125 ? -11.966 10.438 10.651 1.00 84.94 125 GLY A N 1
ATOM 1017 C CA . GLY A 1 125 ? -10.851 9.928 9.846 1.00 84.94 125 GLY A CA 1
ATOM 1018 C C . GLY A 1 125 ? -9.986 11.029 9.219 1.00 84.94 125 GLY A C 1
ATOM 1019 O O . GLY A 1 125 ? -8.787 10.834 9.063 1.00 84.94 125 GLY A O 1
ATOM 1020 N N . GLY A 1 126 ? -10.535 12.213 8.931 1.00 85.25 126 GLY A N 1
ATOM 1021 C CA . GLY A 1 126 ? -9.794 13.384 8.447 1.00 85.25 126 GLY A CA 1
ATOM 1022 C C . GLY A 1 126 ? -8.771 13.940 9.445 1.00 85.25 126 GLY A C 1
ATOM 1023 O O . GLY A 1 126 ? -7.782 14.536 9.027 1.00 85.25 126 GLY A O 1
ATOM 1024 N N . GLN A 1 127 ? -8.953 13.684 10.743 1.00 88.31 127 GLN A N 1
ATOM 1025 C CA . GLN A 1 127 ? -8.012 14.083 11.797 1.00 88.31 127 GLN A CA 1
ATOM 1026 C C . GLN A 1 127 ? -6.831 13.111 11.930 1.00 88.31 127 GLN A C 1
ATOM 1028 O O . GLN A 1 127 ? -5.899 13.388 12.683 1.00 88.31 127 GLN A O 1
ATOM 1033 N N . PHE A 1 128 ? -6.866 11.969 11.232 1.00 90.62 128 PHE A N 1
ATOM 1034 C CA . PHE A 1 128 ? -5.825 10.954 11.326 1.00 90.62 128 PHE A CA 1
ATOM 1035 C C . PHE A 1 128 ? -4.463 11.520 10.883 1.00 90.62 128 PHE A C 1
ATOM 1037 O O . PHE A 1 128 ? -4.337 12.000 9.751 1.00 90.62 128 PHE A O 1
ATOM 1044 N N . PRO A 1 129 ? -3.426 11.468 11.740 1.00 88.19 129 PRO A N 1
ATOM 1045 C CA . PRO A 1 129 ? -2.204 12.246 11.554 1.00 88.19 129 PRO A CA 1
ATOM 1046 C C . PRO A 1 129 ? -1.395 11.762 10.352 1.00 88.19 129 PRO A C 1
ATOM 1048 O O . PRO A 1 129 ? -0.676 12.541 9.736 1.00 88.19 129 PRO A O 1
ATOM 1051 N N . TRP A 1 130 ? -1.533 10.491 9.970 1.00 88.00 130 TRP A N 1
ATOM 1052 C CA . TRP A 1 130 ? -0.824 9.896 8.834 1.00 88.00 130 TRP A CA 1
ATOM 1053 C C . TRP A 1 130 ? -1.684 9.779 7.573 1.00 88.00 130 TRP A C 1
ATOM 1055 O O . TRP A 1 130 ? -1.417 8.954 6.699 1.00 88.00 130 TRP A O 1
ATOM 1065 N N . ASN A 1 131 ? -2.719 10.615 7.456 1.00 83.06 131 ASN A N 1
ATOM 1066 C CA . ASN A 1 131 ? -3.498 10.705 6.228 1.00 83.06 131 ASN A CA 1
ATOM 1067 C C . ASN A 1 131 ? -2.620 11.024 5.005 1.00 83.06 131 ASN A C 1
ATOM 1069 O O . ASN A 1 131 ? -1.621 11.740 5.086 1.00 83.06 131 ASN A O 1
ATOM 1073 N N . ARG A 1 132 ? -3.035 10.497 3.846 1.00 72.38 132 ARG A N 1
ATOM 1074 C CA . ARG A 1 132 ? -2.405 10.721 2.531 1.00 72.38 132 ARG A CA 1
ATOM 1075 C C . ARG A 1 132 ? -2.102 12.206 2.274 1.00 72.38 132 ARG A C 1
ATOM 1077 O O . ARG A 1 132 ? -2.919 13.067 2.579 1.00 72.38 132 ARG A O 1
ATOM 1084 N N . GLY A 1 133 ? -0.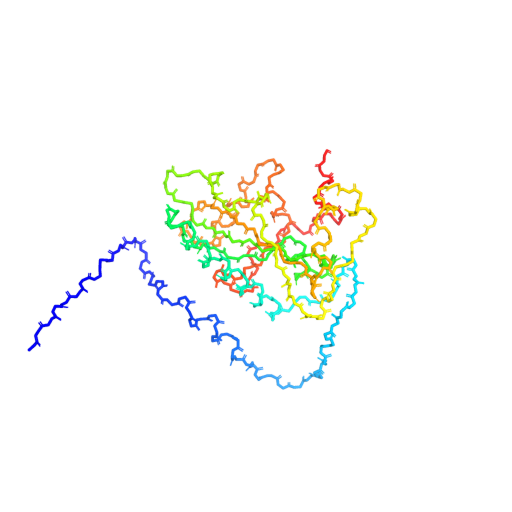966 12.487 1.627 1.00 74.12 133 GLY A N 1
ATOM 1085 C CA . GLY A 1 133 ? -0.559 13.840 1.237 1.00 74.12 133 GLY A CA 1
ATOM 1086 C C . GLY A 1 133 ? 0.902 14.108 1.589 1.00 74.12 133 GLY A C 1
ATOM 1087 O O . GLY A 1 133 ? 1.787 13.361 1.174 1.00 74.12 133 GLY A O 1
ATOM 1088 N N . ALA A 1 134 ? 1.160 15.160 2.371 1.00 64.56 134 ALA A N 1
ATOM 1089 C CA . ALA A 1 134 ? 2.500 15.462 2.887 1.00 64.56 134 ALA A CA 1
ATOM 1090 C C . ALA A 1 134 ? 3.069 14.346 3.787 1.00 64.56 134 ALA A C 1
ATOM 1092 O O . ALA A 1 134 ? 4.283 14.244 3.921 1.00 64.56 134 ALA A O 1
ATOM 1093 N N . ASN A 1 135 ? 2.203 13.484 4.333 1.00 80.38 135 ASN A N 1
ATOM 1094 C CA . ASN A 1 135 ? 2.576 12.398 5.242 1.00 80.38 135 ASN A CA 1
ATOM 1095 C C . ASN A 1 135 ? 2.699 11.032 4.544 1.00 80.38 135 ASN A C 1
ATOM 1097 O O . ASN A 1 135 ? 2.895 10.017 5.211 1.00 80.38 135 ASN A O 1
ATOM 1101 N N . THR A 1 136 ? 2.595 10.965 3.209 1.00 86.06 136 THR A N 1
ATOM 1102 C CA . THR A 1 136 ? 2.948 9.738 2.476 1.00 86.06 136 THR A CA 1
ATOM 1103 C C . THR A 1 136 ? 4.429 9.452 2.690 1.00 86.06 136 THR A C 1
ATOM 1105 O O . THR A 1 136 ? 5.276 10.294 2.389 1.00 86.06 136 THR A O 1
ATOM 1108 N N . ARG A 1 137 ? 4.742 8.266 3.218 1.00 92.69 137 ARG A N 1
ATOM 1109 C CA . ARG A 1 137 ? 6.118 7.872 3.524 1.00 92.69 137 ARG A CA 1
ATOM 1110 C C . ARG A 1 137 ? 6.642 7.022 2.381 1.00 92.69 137 ARG A C 1
ATOM 1112 O O . ARG A 1 137 ? 6.071 5.982 2.077 1.00 92.69 137 ARG A O 1
ATOM 1119 N N . ASN A 1 138 ? 7.712 7.480 1.742 1.00 94.56 138 ASN A N 1
ATOM 1120 C CA . ASN A 1 138 ? 8.347 6.745 0.654 1.00 94.56 138 ASN A CA 1
ATOM 1121 C C . ASN A 1 138 ? 9.468 5.856 1.213 1.00 94.56 138 ASN A C 1
ATOM 1123 O O . ASN A 1 138 ? 10.262 6.306 2.046 1.00 94.56 138 ASN A O 1
ATOM 1127 N N . ARG A 1 139 ? 9.554 4.612 0.743 1.00 96.62 139 ARG A N 1
ATOM 1128 C CA . ARG A 1 139 ? 10.666 3.693 1.015 1.00 96.62 139 ARG A CA 1
ATOM 1129 C C . ARG A 1 139 ? 11.313 3.253 -0.294 1.00 96.62 139 ARG A C 1
ATOM 1131 O O . ARG A 1 139 ? 10.664 3.203 -1.337 1.00 96.62 139 ARG A O 1
ATOM 1138 N N . ASP A 1 140 ? 12.596 2.938 -0.208 1.00 97.31 140 ASP A N 1
ATOM 1139 C CA . ASP A 1 140 ? 13.306 2.211 -1.254 1.00 97.31 140 ASP A CA 1
ATOM 1140 C C . ASP A 1 140 ? 12.964 0.723 -1.116 1.00 97.31 140 ASP A C 1
ATOM 1142 O O . ASP A 1 140 ? 13.170 0.155 -0.042 1.00 97.31 140 ASP A O 1
ATOM 1146 N N . PHE A 1 141 ? 12.443 0.093 -2.173 1.00 97.00 141 PHE A N 1
ATOM 1147 C CA . PHE A 1 141 ? 12.189 -1.352 -2.174 1.00 97.00 141 PHE A CA 1
ATOM 1148 C C . PHE A 1 141 ? 13.478 -2.179 -2.040 1.00 97.00 141 PHE A C 1
ATOM 1150 O O . PHE A 1 141 ? 13.440 -3.354 -1.656 1.00 97.00 141 PHE A O 1
ATOM 1157 N N . GLY A 1 142 ? 14.620 -1.561 -2.341 1.00 95.69 142 GLY A N 1
ATOM 1158 C CA . GLY A 1 142 ? 15.899 -2.237 -2.428 1.00 95.69 142 GLY A CA 1
ATOM 1159 C C . GLY A 1 142 ? 16.080 -2.939 -3.768 1.00 95.69 142 GLY A C 1
ATOM 1160 O O . GLY A 1 142 ? 15.155 -3.061 -4.577 1.00 95.69 142 GLY A O 1
ATOM 1161 N N . VAL A 1 143 ? 17.290 -3.442 -3.981 1.00 94.69 143 VAL A N 1
ATOM 1162 C CA . VAL A 1 143 ? 17.633 -4.229 -5.166 1.00 94.69 143 VAL A CA 1
ATOM 1163 C C . VAL A 1 143 ? 16.647 -5.397 -5.335 1.00 94.69 143 VAL A C 1
ATOM 1165 O O . VAL A 1 143 ? 16.329 -6.123 -4.386 1.00 94.69 143 VAL A O 1
ATOM 1168 N N . SER A 1 144 ? 16.127 -5.536 -6.553 1.00 94.94 144 SER A N 1
ATOM 1169 C CA . SER A 1 144 ? 15.212 -6.602 -6.970 1.00 94.94 144 SER A CA 1
ATOM 1170 C C . SER A 1 144 ? 15.238 -6.744 -8.490 1.00 94.94 144 SER A C 1
ATOM 1172 O O . SER A 1 144 ? 15.762 -5.888 -9.203 1.00 94.94 144 SER A O 1
ATOM 1174 N N . GLU A 1 145 ? 14.638 -7.808 -8.996 1.00 94.12 145 GLU A N 1
ATOM 1175 C CA . GLU A 1 145 ? 14.370 -8.020 -10.415 1.00 94.12 145 GLU A CA 1
ATOM 1176 C C . GLU A 1 145 ? 13.480 -6.918 -11.016 1.00 94.12 145 GLU A C 1
ATOM 1178 O O . GLU A 1 145 ? 13.571 -6.628 -12.205 1.00 94.12 145 GLU A O 1
ATOM 1183 N N . LEU A 1 146 ? 12.664 -6.232 -10.204 1.00 94.56 146 LEU A N 1
ATOM 1184 C CA . LEU A 1 146 ? 11.781 -5.157 -10.670 1.00 94.56 146 LEU A CA 1
ATOM 1185 C C . LEU A 1 146 ? 12.542 -3.914 -11.170 1.00 94.56 146 LEU A C 1
ATOM 1187 O O . LEU A 1 146 ? 11.917 -3.019 -11.754 1.00 94.56 146 LEU A O 1
ATOM 1191 N N . GLY A 1 147 ? 13.855 -3.850 -10.934 1.00 94.69 147 GLY A N 1
ATOM 1192 C CA . GLY A 1 147 ? 14.722 -2.741 -11.308 1.00 94.69 147 GLY A CA 1
ATOM 1193 C C . GLY A 1 147 ? 14.376 -1.445 -10.581 1.00 94.69 147 GLY A C 1
ATOM 1194 O O . GLY A 1 147 ? 13.833 -1.430 -9.472 1.00 94.69 147 GLY A O 1
ATOM 1195 N N . ARG A 1 148 ? 14.699 -0.324 -11.223 1.00 95.50 148 ARG A N 1
ATOM 1196 C CA . ARG A 1 148 ? 14.549 1.032 -10.687 1.00 95.50 148 ARG A CA 1
ATOM 1197 C C . ARG A 1 148 ? 13.605 1.854 -11.553 1.00 95.50 148 ARG A C 1
ATOM 1199 O O . ARG A 1 148 ? 13.505 1.653 -12.761 1.00 95.50 148 ARG A O 1
ATOM 1206 N N . GLN A 1 149 ? 12.939 2.830 -10.943 1.00 93.81 149 GLN A N 1
ATOM 1207 C CA . GLN A 1 149 ? 12.072 3.738 -11.689 1.00 93.81 149 GLN A CA 1
ATOM 1208 C C . GLN A 1 149 ? 12.893 4.683 -12.578 1.00 93.81 149 GLN A C 1
ATOM 1210 O O . GLN A 1 149 ? 13.758 5.411 -12.087 1.00 93.81 149 GLN A O 1
ATOM 1215 N N . LEU A 1 150 ? 12.561 4.736 -13.869 1.00 94.75 150 LEU A N 1
ATOM 1216 C CA . LEU A 1 150 ? 12.959 5.816 -14.771 1.00 94.75 150 LEU A CA 1
ATOM 1217 C C . LEU A 1 150 ? 11.885 6.911 -14.761 1.00 94.75 150 LEU A C 1
ATOM 1219 O O . LEU A 1 150 ? 10.731 6.648 -15.090 1.00 94.75 150 LEU A O 1
ATOM 1223 N N . TYR A 1 151 ? 12.245 8.134 -14.374 1.00 94.00 151 TYR A N 1
ATOM 1224 C CA . TYR A 1 151 ? 11.325 9.275 -14.403 1.00 94.00 151 TYR A CA 1
ATOM 1225 C C . TYR A 1 151 ? 11.424 10.024 -15.733 1.00 94.00 151 TYR A C 1
ATOM 1227 O O . TYR A 1 151 ? 12.509 10.476 -16.119 1.00 94.00 151 TYR A O 1
ATOM 1235 N N . THR A 1 152 ? 10.281 10.167 -16.398 1.00 93.06 152 THR A N 1
ATOM 1236 C CA . THR A 1 152 ? 10.141 10.723 -17.751 1.00 93.06 152 THR A CA 1
ATOM 1237 C C . THR A 1 152 ? 10.228 12.251 -17.775 1.00 93.06 152 THR A C 1
ATOM 1239 O O . THR A 1 152 ? 10.215 12.916 -16.736 1.00 93.06 152 THR A O 1
ATOM 1242 N N . ALA A 1 153 ? 10.278 12.838 -18.975 1.00 93.50 153 ALA A N 1
ATOM 1243 C CA . ALA A 1 153 ? 10.144 14.286 -19.139 1.00 93.50 153 ALA A CA 1
ATOM 1244 C C . ALA A 1 153 ? 8.790 14.804 -18.615 1.00 93.50 153 ALA A C 1
ATOM 1246 O O . ALA A 1 153 ? 8.747 15.863 -17.993 1.00 93.50 153 ALA A O 1
ATOM 1247 N N . ALA A 1 154 ? 7.709 14.033 -18.791 1.00 90.62 154 ALA A N 1
ATOM 1248 C CA . ALA A 1 154 ? 6.386 14.377 -18.273 1.00 90.62 154 ALA A CA 1
ATOM 1249 C C . ALA A 1 154 ? 6.359 14.394 -16.734 1.00 90.62 154 ALA A C 1
ATOM 1251 O O . ALA A 1 154 ? 5.852 15.342 -16.140 1.00 90.62 154 ALA A O 1
ATOM 1252 N N . ASP A 1 155 ? 6.995 13.415 -16.077 1.00 91.38 155 ASP A N 1
ATOM 1253 C CA . ASP A 1 155 ? 7.128 13.403 -14.610 1.00 91.38 155 ASP A CA 1
ATOM 1254 C C . ASP A 1 155 ? 7.878 14.638 -14.087 1.00 91.38 155 ASP A C 1
ATOM 1256 O O . ASP A 1 155 ? 7.577 15.158 -13.012 1.00 91.38 155 ASP A O 1
ATOM 1260 N N . ARG A 1 156 ? 8.870 15.113 -14.848 1.00 93.88 156 ARG A N 1
ATOM 1261 C CA . ARG A 1 156 ? 9.667 16.301 -14.512 1.00 93.88 156 ARG A CA 1
ATOM 1262 C C . ARG A 1 156 ? 8.951 17.614 -14.824 1.00 93.88 156 ARG A C 1
ATOM 1264 O O . ARG A 1 156 ? 9.368 18.644 -14.303 1.00 93.88 156 ARG A O 1
ATOM 1271 N N . ALA A 1 157 ? 7.899 17.584 -15.639 1.00 94.25 157 ALA A N 1
ATOM 1272 C CA . ALA A 1 157 ? 7.093 18.757 -15.947 1.00 94.25 157 ALA A CA 1
ATOM 1273 C C . ALA A 1 157 ? 6.124 19.118 -14.807 1.00 94.25 157 ALA A C 1
ATOM 1275 O O . ALA A 1 157 ? 5.823 20.296 -14.639 1.00 94.25 157 ALA A O 1
ATOM 1276 N N . ASP A 1 158 ? 5.672 18.150 -13.994 1.00 91.19 158 ASP A N 1
ATOM 1277 C CA . ASP A 1 158 ? 4.870 18.428 -12.792 1.00 91.19 158 ASP A CA 1
ATOM 1278 C C . ASP A 1 158 ? 5.776 18.920 -11.642 1.00 91.19 158 ASP A C 1
ATOM 1280 O O . ASP A 1 158 ? 6.538 18.125 -11.080 1.00 91.19 158 ASP A O 1
ATOM 1284 N N . PRO A 1 159 ? 5.667 20.189 -11.190 1.00 92.31 159 PRO A N 1
ATOM 1285 C CA . PRO A 1 159 ? 6.520 20.729 -10.129 1.00 92.31 159 PRO A CA 1
ATOM 1286 C C . PRO A 1 159 ? 6.433 19.957 -8.801 1.00 92.31 159 PRO A C 1
ATOM 1288 O O . PRO A 1 159 ? 7.404 19.898 -8.037 1.00 92.31 159 PRO A O 1
ATOM 1291 N N . LYS A 1 160 ? 5.278 19.345 -8.497 1.00 87.94 160 LYS A N 1
ATOM 1292 C CA . LYS A 1 160 ? 5.068 18.580 -7.257 1.00 87.94 160 LYS A CA 1
ATOM 1293 C C . LYS A 1 160 ? 5.842 17.269 -7.263 1.00 87.94 160 LYS A C 1
ATOM 1295 O O . LYS A 1 160 ? 6.262 16.841 -6.180 1.00 87.94 160 LYS A O 1
ATOM 1300 N N . ILE A 1 161 ? 5.990 16.658 -8.436 1.00 89.62 161 ILE A N 1
ATOM 1301 C CA . ILE A 1 161 ? 6.731 15.417 -8.668 1.00 89.62 161 ILE A CA 1
ATOM 1302 C C . ILE A 1 161 ? 8.213 15.741 -8.867 1.00 89.62 161 ILE A C 1
ATOM 1304 O O . ILE A 1 161 ? 9.049 15.187 -8.154 1.00 89.62 161 ILE A O 1
ATOM 1308 N N . ALA A 1 162 ? 8.533 16.719 -9.719 1.00 93.62 162 ALA A N 1
ATOM 1309 C CA . ALA A 1 162 ? 9.888 17.157 -10.049 1.00 93.62 162 ALA A CA 1
ATOM 1310 C C . ALA A 1 162 ? 10.762 17.425 -8.818 1.00 93.62 162 ALA A C 1
ATOM 1312 O O . ALA A 1 162 ? 11.888 16.939 -8.743 1.00 93.62 162 ALA A O 1
ATOM 1313 N N . ARG A 1 163 ? 10.226 18.109 -7.798 1.00 93.75 163 ARG A N 1
ATOM 1314 C CA . ARG A 1 163 ? 10.959 18.388 -6.546 1.00 93.75 163 ARG A CA 1
ATOM 1315 C C . ARG A 1 163 ? 11.365 17.136 -5.756 1.00 93.75 163 ARG A C 1
ATOM 1317 O O . ARG A 1 163 ? 12.249 17.213 -4.911 1.00 93.75 163 ARG A O 1
ATOM 1324 N N . LYS A 1 164 ? 10.687 16.004 -5.970 1.00 93.38 164 LYS A N 1
ATOM 1325 C CA . LYS A 1 164 ? 10.914 14.747 -5.241 1.00 93.38 164 LYS A CA 1
ATOM 1326 C C . LYS A 1 164 ? 11.797 13.769 -6.016 1.00 93.38 164 LYS A C 1
ATOM 1328 O O . LYS A 1 164 ? 12.493 12.970 -5.391 1.00 93.38 164 LYS A O 1
ATOM 1333 N N . ILE A 1 165 ? 11.808 13.862 -7.349 1.00 94.88 165 ILE A N 1
ATOM 1334 C CA . ILE A 1 165 ? 12.583 12.980 -8.235 1.00 94.88 165 ILE A CA 1
ATOM 1335 C C . ILE A 1 165 ? 14.055 12.848 -7.801 1.00 94.88 165 ILE A C 1
ATOM 1337 O O . ILE A 1 165 ? 14.495 11.708 -7.669 1.00 94.88 165 ILE A O 1
ATOM 1341 N N . PRO A 1 166 ? 14.807 13.922 -7.469 1.00 95.69 166 PRO A N 1
ATOM 1342 C CA . PRO A 1 166 ? 16.212 13.781 -7.072 1.00 95.69 166 PRO A CA 1
ATOM 1343 C C . PRO A 1 166 ? 16.442 12.890 -5.845 1.00 95.69 166 PRO A C 1
ATOM 1345 O O . PRO A 1 166 ? 17.497 12.270 -5.720 1.00 95.69 166 PRO A O 1
ATOM 1348 N N . ALA A 1 167 ? 15.476 12.826 -4.922 1.00 94.75 167 ALA A N 1
ATOM 1349 C CA . ALA A 1 167 ? 15.542 11.927 -3.773 1.00 94.75 167 ALA A CA 1
ATOM 1350 C C . ALA A 1 167 ? 15.210 10.486 -4.182 1.00 94.75 167 ALA A C 1
ATOM 1352 O O . ALA A 1 167 ? 15.896 9.556 -3.768 1.00 94.75 167 ALA A O 1
ATOM 1353 N N . TRP A 1 168 ? 14.192 10.301 -5.022 1.00 95.25 168 TRP A N 1
ATOM 1354 C CA . TRP A 1 168 ? 13.755 8.980 -5.469 1.00 95.25 168 TRP A CA 1
ATOM 1355 C C . TRP A 1 168 ? 14.717 8.313 -6.454 1.00 95.25 168 TRP A C 1
ATOM 1357 O O . TRP A 1 168 ? 14.834 7.095 -6.458 1.00 95.25 168 TRP A O 1
ATOM 1367 N N . GLU A 1 169 ? 15.461 9.078 -7.252 1.00 95.31 169 GLU A N 1
ATOM 1368 C CA . GLU A 1 169 ? 16.499 8.540 -8.143 1.00 95.31 169 GLU A CA 1
ATOM 1369 C C . GLU A 1 169 ? 17.689 7.940 -7.385 1.00 95.31 169 GLU A C 1
ATOM 1371 O O . GLU A 1 169 ? 18.497 7.225 -7.979 1.00 95.31 169 GLU A O 1
ATOM 1376 N N . ARG A 1 170 ? 17.801 8.193 -6.075 1.00 95.31 170 ARG A N 1
ATOM 1377 C CA . ARG A 1 170 ? 18.806 7.562 -5.208 1.00 95.31 170 ARG A CA 1
ATOM 1378 C C . ARG A 1 170 ? 18.400 6.165 -4.751 1.00 95.31 170 ARG A C 1
ATOM 1380 O O . ARG A 1 170 ? 19.260 5.441 -4.264 1.00 95.31 170 ARG A O 1
ATOM 1387 N N . TYR A 1 171 ? 17.132 5.785 -4.905 1.00 96.69 171 TYR A N 1
ATOM 1388 C CA . TYR A 1 171 ? 16.669 4.448 -4.550 1.00 96.69 171 TYR A CA 1
ATOM 1389 C C . TYR A 1 171 ? 17.336 3.391 -5.423 1.00 96.69 171 TYR A C 1
ATOM 1391 O O . TYR A 1 171 ? 17.548 3.602 -6.620 1.00 96.69 171 TYR A O 1
ATOM 1399 N N . SER A 1 172 ? 17.689 2.279 -4.792 1.00 95.38 172 SER A N 1
ATOM 1400 C CA . SER A 1 172 ? 18.301 1.092 -5.383 1.00 95.38 172 SER A CA 1
ATOM 1401 C C . SER A 1 172 ? 17.275 0.151 -6.020 1.00 95.38 172 SER A C 1
ATOM 1403 O O . SER A 1 172 ? 17.645 -0.622 -6.898 1.00 95.38 172 SER A O 1
ATOM 1405 N N . GLY A 1 173 ? 15.997 0.272 -5.654 1.00 96.19 173 GLY A N 1
ATOM 1406 C CA . GLY A 1 173 ? 14.866 -0.384 -6.305 1.00 96.19 173 GLY A CA 1
ATOM 1407 C C . GLY A 1 173 ? 13.734 0.570 -6.672 1.00 96.19 173 GLY A C 1
ATOM 1408 O O . GLY A 1 173 ? 13.897 1.794 -6.747 1.00 96.19 173 GLY A O 1
ATOM 1409 N N . ARG A 1 174 ? 12.549 -0.003 -6.905 1.00 96.62 174 ARG A N 1
ATOM 1410 C CA . ARG A 1 174 ? 11.313 0.767 -7.100 1.00 96.62 174 ARG A CA 1
ATOM 1411 C C . ARG A 1 174 ? 10.900 1.486 -5.819 1.00 96.62 174 ARG A C 1
ATOM 1413 O O . ARG A 1 174 ? 11.214 1.071 -4.706 1.00 96.62 174 ARG A O 1
ATOM 1420 N N . ARG A 1 175 ? 10.174 2.590 -5.983 1.00 97.06 175 ARG A N 1
ATOM 1421 C CA . ARG A 1 175 ? 9.605 3.332 -4.858 1.00 97.06 175 ARG A CA 1
ATOM 1422 C C . ARG A 1 175 ? 8.435 2.551 -4.261 1.00 97.06 175 ARG A C 1
ATOM 1424 O O . ARG A 1 175 ? 7.579 2.068 -4.998 1.00 97.06 175 ARG A O 1
ATOM 1431 N N . VAL A 1 176 ? 8.381 2.496 -2.936 1.00 97.75 176 VAL A N 1
ATOM 1432 C CA . VAL A 1 176 ? 7.218 2.035 -2.174 1.00 97.75 176 VAL A CA 1
ATOM 1433 C C . VAL A 1 176 ? 6.572 3.234 -1.498 1.00 97.75 176 VAL A C 1
ATOM 1435 O O . VAL A 1 176 ? 7.246 3.974 -0.778 1.00 97.75 176 VAL A O 1
ATOM 1438 N N . ASP A 1 177 ? 5.273 3.405 -1.695 1.00 96.31 177 ASP A N 1
ATOM 1439 C CA . ASP A 1 177 ? 4.478 4.446 -1.058 1.00 96.31 177 ASP A CA 1
ATOM 1440 C C . ASP A 1 177 ? 3.662 3.836 0.074 1.00 96.31 177 ASP A C 1
ATOM 1442 O O . ASP A 1 177 ? 2.723 3.081 -0.151 1.00 96.31 177 ASP A O 1
ATOM 1446 N N . LEU A 1 178 ? 4.019 4.177 1.312 1.00 96.69 178 LEU A N 1
ATOM 1447 C CA . LEU A 1 178 ? 3.259 3.800 2.495 1.00 96.69 178 LEU A CA 1
ATOM 1448 C C . LEU A 1 178 ? 2.241 4.900 2.793 1.00 96.69 178 LEU A C 1
ATOM 1450 O O . LEU A 1 178 ? 2.574 6.045 3.143 1.00 96.69 178 LEU A O 1
ATOM 1454 N N . LEU A 1 179 ? 0.970 4.554 2.647 1.00 94.81 179 LEU A N 1
ATOM 1455 C CA . LEU A 1 179 ? -0.180 5.411 2.891 1.00 94.81 179 LEU A CA 1
ATOM 1456 C C . LEU A 1 179 ? -0.943 4.885 4.097 1.00 94.81 179 LEU A C 1
ATOM 1458 O O . LEU A 1 179 ? -0.944 3.689 4.367 1.00 94.81 179 LEU A O 1
ATOM 1462 N N . SER A 1 180 ? -1.594 5.772 4.841 1.00 94.00 180 SER A N 1
ATOM 1463 C CA . SER A 1 180 ? -2.382 5.345 5.989 1.00 94.00 180 SER A CA 1
ATOM 1464 C C . SER A 1 180 ? -3.701 6.085 6.078 1.00 94.00 180 SER A C 1
ATOM 1466 O O . SER A 1 180 ? -3.864 7.192 5.549 1.00 94.00 180 SER A O 1
ATOM 1468 N N . ARG A 1 181 ? -4.666 5.436 6.725 1.00 93.00 181 ARG A N 1
ATOM 1469 C CA . ARG A 1 181 ? -5.980 6.003 7.009 1.00 93.00 181 ARG A CA 1
ATOM 1470 C C . ARG A 1 181 ? -6.626 5.278 8.180 1.00 93.00 181 ARG A C 1
ATOM 1472 O O . ARG A 1 181 ? -6.479 4.068 8.299 1.00 93.00 181 ARG A O 1
ATOM 1479 N N . ALA A 1 182 ? -7.391 6.009 8.981 1.00 93.81 182 ALA A N 1
ATOM 1480 C CA . ALA A 1 182 ? -8.339 5.411 9.910 1.00 93.81 182 ALA A CA 1
ATOM 1481 C C . ALA A 1 182 ? -9.710 5.247 9.238 1.00 93.81 182 ALA A C 1
ATOM 1483 O O . ALA A 1 182 ? -10.224 6.201 8.644 1.00 93.81 182 ALA A O 1
ATOM 1484 N N . ILE A 1 183 ? -10.291 4.054 9.336 1.00 94.06 183 ILE A N 1
ATOM 1485 C CA . ILE A 1 183 ? -11.612 3.706 8.802 1.00 94.06 183 ILE A CA 1
ATOM 1486 C C . ILE A 1 183 ? -12.482 3.087 9.905 1.00 94.06 183 ILE A C 1
ATOM 1488 O O . ILE A 1 183 ? -11.935 2.509 10.847 1.00 94.06 183 ILE A O 1
ATOM 1492 N N . PRO A 1 184 ? -13.819 3.208 9.837 1.00 94.25 184 PRO A N 1
ATOM 1493 C CA . PRO A 1 184 ? -14.699 2.520 10.778 1.00 94.25 184 P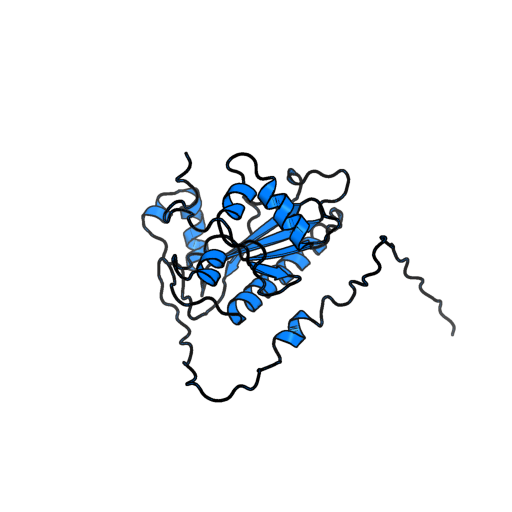RO A CA 1
ATOM 1494 C C . PRO A 1 184 ? -14.429 1.011 10.795 1.00 94.25 184 PRO A C 1
ATOM 1496 O O . PRO A 1 184 ? -14.197 0.415 9.743 1.00 94.25 184 PRO A O 1
ATOM 1499 N N . ALA A 1 185 ? -14.467 0.405 11.983 1.00 93.94 185 ALA A N 1
ATOM 1500 C CA . ALA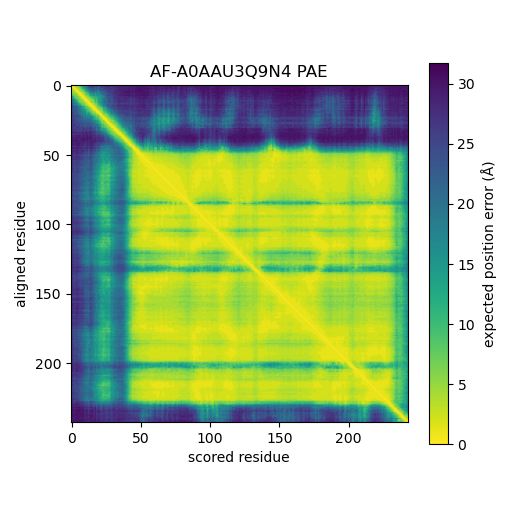 A 1 185 ? -14.502 -1.048 12.100 1.00 93.94 185 ALA A CA 1
ATOM 1501 C C . ALA A 1 185 ? -15.829 -1.603 11.559 1.00 93.94 185 ALA A C 1
ATOM 1503 O O . ALA A 1 185 ? -16.803 -0.867 11.385 1.00 93.94 185 ALA A O 1
ATOM 1504 N N . HIS A 1 186 ? -15.856 -2.909 11.317 1.00 95.31 186 HIS A N 1
ATOM 1505 C CA . HIS A 1 186 ? -17.040 -3.639 10.888 1.00 95.31 186 HIS A CA 1
ATOM 1506 C C . HIS A 1 186 ? -17.173 -4.914 11.718 1.00 95.31 186 HIS A C 1
ATOM 1508 O O . HIS A 1 186 ? -16.159 -5.545 12.024 1.00 95.31 186 HIS A O 1
ATOM 1514 N N . ASP A 1 187 ? -18.405 -5.294 12.057 1.00 94.75 187 ASP A N 1
ATOM 1515 C CA . ASP A 1 187 ? -18.684 -6.444 12.928 1.00 94.75 187 ASP A CA 1
ATOM 1516 C C . ASP A 1 187 ? -18.217 -7.766 12.296 1.00 94.75 187 ASP A C 1
ATOM 1518 O O . ASP A 1 187 ? -17.624 -8.604 12.970 1.00 94.75 187 ASP A O 1
ATOM 1522 N N . ASP A 1 188 ? -18.364 -7.896 10.973 1.00 95.94 188 ASP A N 1
ATOM 1523 C CA . ASP A 1 188 ? -17.847 -9.032 10.185 1.00 95.94 188 ASP A CA 1
ATOM 1524 C C . ASP A 1 188 ? -16.313 -9.021 9.976 1.00 95.94 188 ASP A C 1
ATOM 1526 O O . ASP A 1 188 ? -15.766 -9.828 9.223 1.00 95.94 188 ASP A O 1
ATOM 1530 N N . GLY A 1 189 ? -15.594 -8.102 10.625 1.00 95.69 189 GLY A N 1
ATOM 1531 C CA . GLY A 1 189 ? -14.135 -8.089 10.673 1.00 95.69 189 GLY A CA 1
ATOM 1532 C C . GLY A 1 189 ? -13.433 -7.227 9.610 1.00 95.69 189 GLY A C 1
ATOM 1533 O O . GLY A 1 189 ? -14.059 -6.433 8.898 1.00 95.69 189 GLY A O 1
ATOM 1534 N N . PRO A 1 190 ? -12.091 -7.343 9.514 1.00 97.06 190 PRO A N 1
ATOM 1535 C CA . PRO A 1 190 ? -11.256 -6.428 8.738 1.00 97.06 190 PRO A CA 1
ATOM 1536 C C . PRO A 1 190 ? -11.600 -6.338 7.252 1.00 97.06 190 PRO A C 1
ATOM 1538 O O . PRO A 1 190 ? -11.713 -5.237 6.715 1.00 97.06 190 PRO A O 1
ATOM 1541 N N . ARG A 1 191 ? -11.805 -7.480 6.587 1.00 97.62 191 ARG A N 1
ATOM 1542 C CA . ARG A 1 191 ? -12.145 -7.511 5.161 1.00 97.62 191 ARG A CA 1
ATOM 1543 C C . ARG A 1 191 ? -13.434 -6.741 4.885 1.00 97.62 191 ARG A C 1
ATOM 1545 O O . ARG A 1 191 ? -13.451 -5.870 4.018 1.00 97.62 191 ARG A O 1
ATOM 1552 N N . ALA A 1 192 ? -14.478 -6.997 5.671 1.00 97.38 192 ALA A N 1
ATOM 1553 C CA . ALA A 1 192 ? -15.761 -6.318 5.537 1.00 97.38 192 ALA A CA 1
ATOM 1554 C C . ALA A 1 192 ? -15.646 -4.802 5.773 1.00 97.38 192 ALA A C 1
ATOM 1556 O O . ALA A 1 192 ? -16.250 -4.024 5.038 1.00 97.38 192 ALA A O 1
ATOM 1557 N N . ALA A 1 193 ? -14.813 -4.362 6.722 1.00 96.88 193 ALA A N 1
ATOM 1558 C CA . ALA A 1 193 ? -14.542 -2.939 6.939 1.00 96.88 193 ALA A CA 1
ATOM 1559 C C . ALA A 1 193 ? -13.868 -2.276 5.727 1.00 96.88 193 ALA A C 1
ATOM 1561 O O . ALA A 1 193 ? -14.269 -1.184 5.315 1.00 96.88 193 ALA A O 1
ATOM 1562 N N . VAL A 1 194 ? -12.877 -2.939 5.118 1.00 96.44 194 VAL A N 1
ATOM 1563 C CA . VAL A 1 194 ? -12.233 -2.444 3.892 1.00 96.44 194 VAL A CA 1
ATOM 1564 C C . VAL A 1 194 ? -13.232 -2.389 2.741 1.00 96.44 194 VAL A C 1
ATOM 1566 O O . VAL A 1 194 ? -13.333 -1.362 2.072 1.00 96.44 194 VAL A O 1
ATOM 1569 N N . GLU A 1 195 ? -14.019 -3.443 2.530 1.00 96.06 195 GLU A N 1
ATOM 1570 C CA . GLU A 1 195 ? -15.041 -3.462 1.483 1.00 96.06 195 GLU A CA 1
ATOM 1571 C C . GLU A 1 195 ? -16.107 -2.378 1.683 1.00 96.06 195 GLU A C 1
ATOM 1573 O O . GLU A 1 195 ? -16.474 -1.697 0.725 1.00 96.06 195 GLU A O 1
ATOM 1578 N N . ALA A 1 196 ? -16.593 -2.185 2.911 1.00 95.31 196 ALA A N 1
ATOM 1579 C CA . ALA A 1 196 ? -17.554 -1.136 3.243 1.00 95.31 196 ALA A CA 1
ATOM 1580 C C . ALA A 1 196 ? -16.970 0.256 2.972 1.00 95.31 196 ALA A C 1
ATOM 1582 O O . ALA A 1 196 ? -17.640 1.109 2.387 1.00 95.31 196 ALA A O 1
ATOM 1583 N N . TRP A 1 197 ? -15.698 0.474 3.318 1.00 93.75 197 TRP A N 1
ATOM 1584 C CA . TRP A 1 197 ? -14.997 1.722 3.028 1.00 93.75 197 TRP A CA 1
ATOM 1585 C C . TRP A 1 197 ? -14.857 1.989 1.520 1.00 93.75 197 TRP A C 1
ATOM 1587 O O . TRP A 1 197 ? -15.091 3.116 1.078 1.00 93.75 197 TRP A O 1
ATOM 1597 N N . LEU A 1 198 ? -14.529 0.969 0.722 1.00 93.75 198 LEU A N 1
ATOM 1598 C CA . LEU A 1 198 ? -14.452 1.073 -0.741 1.00 93.75 198 LEU A CA 1
ATOM 1599 C C . LEU A 1 198 ? -15.828 1.338 -1.375 1.00 93.75 198 LEU A C 1
ATOM 1601 O O . LEU A 1 198 ? -15.952 2.187 -2.262 1.00 93.75 198 LEU A O 1
ATOM 1605 N N . LYS A 1 199 ? -16.874 0.644 -0.908 1.00 92.25 199 LYS A N 1
ATOM 1606 C CA . LYS A 1 199 ? -18.263 0.816 -1.374 1.00 92.25 199 LYS A CA 1
ATOM 1607 C C . LYS A 1 199 ? -18.810 2.201 -1.022 1.00 92.25 199 LYS A C 1
ATOM 1609 O O . LYS A 1 199 ? -19.488 2.809 -1.845 1.00 92.25 199 LYS A O 1
ATOM 1614 N N . GLY A 1 200 ? -18.462 2.724 0.154 1.00 88.38 200 GLY A N 1
ATOM 1615 C CA . GLY A 1 200 ? -18.862 4.047 0.642 1.00 88.38 200 GLY A CA 1
ATOM 1616 C C . GLY A 1 200 ? -18.171 5.233 -0.043 1.00 88.38 200 GLY A C 1
ATOM 1617 O O . GLY A 1 200 ? -18.336 6.369 0.397 1.00 88.38 200 GLY A O 1
ATOM 1618 N N . ALA A 1 201 ? -17.379 5.000 -1.094 1.00 79.25 201 ALA A N 1
ATOM 1619 C CA . ALA A 1 201 ? -16.706 6.052 -1.838 1.00 79.25 201 ALA A CA 1
ATOM 1620 C C . ALA A 1 201 ? -17.696 7.030 -2.494 1.00 79.25 201 ALA A C 1
ATOM 1622 O O . ALA A 1 201 ? -18.456 6.658 -3.390 1.00 79.25 201 ALA A O 1
ATOM 1623 N N . THR A 1 202 ? -17.620 8.301 -2.105 1.00 73.88 202 THR A N 1
ATOM 1624 C CA . THR A 1 202 ? -18.333 9.409 -2.750 1.00 73.88 202 THR A CA 1
ATOM 1625 C C . THR A 1 202 ? -17.350 10.297 -3.515 1.00 73.88 202 THR A C 1
ATOM 1627 O O . THR A 1 202 ? -16.216 10.503 -3.067 1.00 73.88 202 THR A O 1
ATOM 1630 N N . GLY A 1 203 ? -17.770 10.793 -4.686 1.00 73.81 203 GLY A N 1
ATOM 1631 C CA . GLY A 1 203 ? -16.941 11.623 -5.574 1.00 73.81 203 GLY A CA 1
ATOM 1632 C C . GLY A 1 203 ? -15.596 10.983 -5.947 1.00 73.81 203 GLY A C 1
ATOM 1633 O O . GLY A 1 203 ? -15.415 9.779 -5.808 1.00 73.81 203 GLY A O 1
ATOM 1634 N N . GLU A 1 204 ? -14.630 11.797 -6.368 1.00 73.19 204 GLU A N 1
ATOM 1635 C CA . GLU A 1 204 ? -13.260 11.385 -6.729 1.00 73.19 204 GLU A CA 1
ATOM 1636 C C . GLU A 1 204 ? -12.350 11.253 -5.492 1.00 73.19 204 GLU A C 1
ATOM 1638 O O . GLU A 1 204 ? -11.284 11.860 -5.364 1.00 73.19 204 GLU A O 1
ATOM 1643 N N . SER A 1 205 ? -12.809 10.495 -4.498 1.00 78.44 205 SER A N 1
ATOM 1644 C CA . SER A 1 205 ? -12.075 10.276 -3.251 1.00 78.44 205 SER A CA 1
ATOM 1645 C C . SER A 1 205 ? -11.068 9.121 -3.356 1.00 78.44 205 SER A C 1
ATOM 1647 O O . SER A 1 205 ? -11.080 8.317 -4.279 1.00 78.44 205 SER A O 1
ATOM 1649 N N . THR A 1 206 ? -10.172 8.971 -2.375 1.00 82.56 206 THR A N 1
ATOM 1650 C CA . THR A 1 206 ? -9.246 7.820 -2.365 1.00 82.56 206 THR A CA 1
ATOM 1651 C C . THR A 1 206 ? -9.935 6.447 -2.437 1.00 82.56 206 THR A C 1
ATOM 1653 O O . THR A 1 206 ? -9.504 5.644 -3.258 1.00 82.56 206 THR A O 1
ATOM 1656 N N . PRO A 1 207 ? -10.985 6.135 -1.652 1.00 82.62 207 PRO A N 1
ATOM 1657 C CA . PRO A 1 207 ? -11.687 4.861 -1.826 1.00 82.62 207 PRO A CA 1
ATOM 1658 C C . PRO A 1 207 ? -12.332 4.729 -3.216 1.00 82.62 207 PRO A C 1
ATOM 1660 O O . PRO A 1 207 ? -12.482 3.614 -3.705 1.00 82.62 207 PRO A O 1
ATOM 1663 N N . TRP A 1 208 ? -12.643 5.843 -3.890 1.00 85.00 208 TRP A N 1
ATOM 1664 C CA . TRP A 1 208 ? -13.133 5.825 -5.267 1.00 85.00 208 TRP A CA 1
ATOM 1665 C C . TRP A 1 208 ? -12.058 5.403 -6.272 1.00 85.00 208 TRP A C 1
ATOM 1667 O O . TRP A 1 208 ? -12.349 4.603 -7.154 1.00 85.00 208 TRP A O 1
ATOM 1677 N N . ASP A 1 209 ? -10.815 5.867 -6.117 1.00 83.75 209 ASP A N 1
ATOM 1678 C CA . ASP A 1 209 ? -9.691 5.369 -6.924 1.00 83.75 209 ASP A CA 1
ATOM 1679 C C . ASP A 1 209 ? -9.455 3.874 -6.657 1.00 83.75 209 ASP A C 1
ATOM 1681 O O . ASP A 1 209 ? -9.252 3.079 -7.572 1.00 83.75 209 ASP A O 1
ATOM 1685 N N . LEU A 1 210 ? -9.484 3.482 -5.379 1.00 88.44 210 LEU A N 1
ATOM 1686 C CA . LEU A 1 210 ? -9.126 2.132 -4.945 1.00 88.44 210 LEU A CA 1
ATOM 1687 C C . LEU A 1 210 ? -10.170 1.079 -5.318 1.00 88.44 210 LEU A C 1
ATOM 1689 O O . LEU A 1 210 ? -9.793 -0.034 -5.663 1.00 88.44 210 LEU A O 1
ATOM 1693 N N . ARG A 1 211 ? -11.469 1.407 -5.320 1.00 88.69 211 ARG A N 1
ATOM 1694 C CA . ARG A 1 211 ? -12.523 0.438 -5.680 1.00 88.69 211 ARG A CA 1
ATOM 1695 C C . ARG A 1 211 ? -12.474 -0.000 -7.149 1.00 88.69 211 ARG A C 1
ATOM 1697 O O . ARG A 1 211 ? -13.186 -0.922 -7.537 1.00 88.69 211 ARG A O 1
ATOM 1704 N N . ARG A 1 212 ? -11.681 0.673 -7.983 1.00 88.19 212 ARG A N 1
ATOM 1705 C CA . ARG A 1 212 ? -11.576 0.413 -9.427 1.00 88.19 212 ARG A CA 1
ATOM 1706 C C . ARG A 1 212 ? -10.491 -0.592 -9.790 1.00 88.19 212 ARG A C 1
ATOM 1708 O O . ARG A 1 212 ? -10.392 -1.020 -10.933 1.00 88.19 212 ARG A O 1
ATOM 1715 N N . VAL A 1 213 ? -9.674 -0.966 -8.821 1.00 89.50 213 VAL A N 1
ATOM 1716 C CA . VAL A 1 213 ? -8.524 -1.844 -8.996 1.00 89.50 213 VAL A CA 1
ATOM 1717 C C . VAL A 1 213 ? -8.561 -2.936 -7.939 1.00 89.50 213 VAL A C 1
ATOM 1719 O O . VAL A 1 213 ? -9.211 -2.758 -6.909 1.00 89.50 213 VAL A O 1
ATOM 1722 N N . PRO A 1 214 ? -7.864 -4.059 -8.160 1.00 94.50 214 PRO A N 1
ATOM 1723 C CA . PRO A 1 214 ? -7.736 -5.067 -7.130 1.00 94.50 214 PRO A CA 1
ATOM 1724 C C . PRO A 1 214 ? -7.133 -4.531 -5.825 1.00 94.50 214 PRO A C 1
ATOM 1726 O O . PRO A 1 214 ? -6.334 -3.591 -5.831 1.00 94.50 214 PRO A O 1
ATOM 1729 N N . VAL A 1 215 ? -7.476 -5.180 -4.714 1.00 97.25 215 VAL A N 1
ATOM 1730 C CA . VAL A 1 215 ? -6.855 -4.980 -3.400 1.00 97.25 215 VAL A CA 1
ATOM 1731 C C . VAL A 1 215 ? -6.371 -6.327 -2.889 1.00 97.25 215 VAL A C 1
ATOM 1733 O O . VAL A 1 215 ? -7.172 -7.247 -2.707 1.00 97.25 215 VAL A O 1
ATOM 1736 N N . ILE A 1 216 ? -5.063 -6.425 -2.655 1.00 98.25 216 ILE A N 1
ATOM 1737 C CA . ILE A 1 216 ? -4.418 -7.619 -2.107 1.00 98.25 216 ILE A CA 1
ATOM 1738 C C . ILE A 1 216 ? -4.114 -7.380 -0.641 1.00 98.25 216 ILE A C 1
ATOM 1740 O O . ILE A 1 216 ? -3.457 -6.400 -0.283 1.00 98.25 216 ILE A O 1
ATOM 1744 N N . CYS A 1 217 ? -4.577 -8.284 0.207 1.00 98.38 217 CYS A N 1
ATOM 1745 C CA . CYS A 1 217 ? -4.314 -8.238 1.627 1.00 98.38 217 CYS A CA 1
ATOM 1746 C C . CYS A 1 217 ? -2.866 -8.653 1.917 1.00 98.38 217 CYS A C 1
ATOM 1748 O O . CYS A 1 217 ? -2.374 -9.668 1.439 1.00 98.38 217 CYS A O 1
ATOM 1750 N N . LEU A 1 218 ? -2.166 -7.845 2.705 1.00 98.12 218 LEU A N 1
ATOM 1751 C CA . LEU A 1 218 ? -0.859 -8.154 3.286 1.00 98.12 218 LEU A CA 1
ATOM 1752 C C . LEU A 1 218 ? -0.982 -8.470 4.785 1.00 98.12 218 LEU A C 1
ATOM 1754 O O . LEU A 1 218 ? -0.099 -9.095 5.360 1.00 98.12 218 LEU A O 1
ATOM 1758 N N . TYR A 1 219 ? -2.067 -8.029 5.423 1.00 96.81 219 TYR A N 1
ATOM 1759 C CA . TYR A 1 219 ? -2.440 -8.367 6.793 1.00 96.81 219 TYR A CA 1
ATOM 1760 C C . TYR A 1 219 ? -3.943 -8.123 6.994 1.00 96.81 219 TYR A C 1
ATOM 1762 O O . TYR A 1 219 ? -4.417 -7.065 6.562 1.00 96.81 219 TYR A O 1
ATOM 1770 N N . PRO A 1 220 ? -4.680 -9.016 7.683 1.00 96.19 220 PRO A N 1
ATOM 1771 C CA . PRO A 1 220 ? -4.215 -10.251 8.326 1.00 96.19 220 PRO A CA 1
ATOM 1772 C C . PRO A 1 220 ? -4.147 -11.479 7.403 1.00 96.19 220 PRO A C 1
ATOM 1774 O O . PRO A 1 220 ? -3.438 -12.431 7.713 1.00 96.19 220 PRO A O 1
ATOM 1777 N N . GLU A 1 221 ? -4.845 -11.464 6.270 1.00 96.19 221 GLU A N 1
ATOM 1778 C CA . GLU A 1 221 ? -4.962 -12.597 5.341 1.00 96.19 221 GLU A CA 1
ATOM 1779 C C . GLU A 1 221 ? -3.954 -12.457 4.190 1.00 96.19 221 GLU A C 1
ATOM 1781 O O . GLU A 1 221 ? -4.297 -12.088 3.071 1.00 96.19 221 GLU A O 1
ATOM 1786 N N . PHE A 1 222 ? -2.674 -12.673 4.487 1.00 96.88 222 PHE A N 1
ATOM 1787 C CA . PHE A 1 222 ? -1.581 -12.406 3.550 1.00 96.88 222 PHE A CA 1
ATOM 1788 C C . PHE A 1 222 ? -1.756 -13.090 2.180 1.00 96.88 222 PHE A C 1
ATOM 1790 O O . PHE A 1 222 ? -1.925 -14.303 2.093 1.00 96.88 222 PHE A O 1
ATOM 1797 N N . GLY A 1 223 ? -1.639 -12.301 1.111 1.00 95.50 223 GLY A N 1
ATOM 1798 C CA . GLY A 1 223 ? -1.735 -12.732 -0.283 1.00 95.50 223 GLY A CA 1
ATOM 1799 C C . GLY A 1 223 ? -3.163 -12.811 -0.828 1.00 95.50 223 GLY A C 1
ATOM 1800 O O . GLY A 1 223 ? -3.328 -12.929 -2.043 1.00 95.50 223 GLY A O 1
ATOM 1801 N N . GLU A 1 224 ? -4.185 -12.706 0.024 1.00 98.00 224 GLU A N 1
ATOM 1802 C CA . GLU A 1 224 ? -5.577 -12.886 -0.387 1.00 98.00 224 GLU A CA 1
ATOM 1803 C C . GLU A 1 224 ? -6.112 -11.706 -1.201 1.00 98.00 224 GLU A C 1
ATOM 1805 O O . GLU A 1 224 ? -5.861 -10.531 -0.913 1.00 98.00 224 GLU A O 1
ATOM 1810 N N . LEU A 1 225 ? -6.924 -12.024 -2.209 1.00 97.25 225 LEU A N 1
ATOM 1811 C CA . LEU A 1 225 ? -7.651 -11.034 -2.994 1.00 97.25 225 LEU A CA 1
ATOM 1812 C C . LEU A 1 225 ? -8.915 -10.610 -2.239 1.00 97.25 225 LEU A C 1
ATOM 1814 O O . LEU A 1 225 ? -9.915 -11.332 -2.191 1.00 97.25 225 LEU A O 1
ATOM 1818 N N . TRP A 1 226 ? -8.877 -9.417 -1.653 1.00 97.44 226 TRP A N 1
ATOM 1819 C CA . TRP A 1 226 ? -9.999 -8.873 -0.885 1.00 97.44 226 TRP A CA 1
ATOM 1820 C C . TRP A 1 226 ? -11.024 -8.154 -1.748 1.00 97.44 226 TRP A C 1
ATOM 1822 O O . TRP A 1 226 ? -12.219 -8.230 -1.481 1.00 97.44 226 TRP A O 1
ATOM 1832 N N . TRP A 1 227 ? -10.567 -7.503 -2.812 1.00 95.75 227 TRP A N 1
ATOM 1833 C CA . TRP A 1 227 ? -11.422 -6.775 -3.738 1.00 95.75 227 TRP A CA 1
ATOM 1834 C C . TRP A 1 227 ? -10.917 -6.993 -5.157 1.00 95.75 227 TRP A C 1
ATOM 1836 O O . TRP A 1 227 ? -9.736 -6.786 -5.413 1.00 95.75 227 TRP A O 1
ATOM 1846 N N . THR A 1 228 ? -11.782 -7.401 -6.082 1.00 91.12 228 THR A N 1
ATOM 1847 C CA . THR A 1 228 ? -11.412 -7.650 -7.487 1.00 91.12 228 THR A CA 1
ATOM 1848 C C . THR A 1 228 ? -11.331 -6.365 -8.313 1.00 91.12 228 THR A C 1
ATOM 1850 O O . THR A 1 228 ? -10.584 -6.298 -9.293 1.00 91.12 228 THR A O 1
ATOM 1853 N N . GLY A 1 229 ? -12.103 -5.344 -7.930 1.00 85.19 229 GLY A N 1
ATOM 1854 C CA . GLY A 1 229 ? -12.431 -4.224 -8.810 1.00 85.19 229 GLY A CA 1
ATOM 1855 C C . GLY A 1 229 ? -13.318 -4.655 -9.992 1.00 85.19 229 GLY A C 1
ATOM 1856 O O . GLY A 1 229 ? -13.592 -5.843 -10.165 1.00 85.19 229 GLY A O 1
ATOM 1857 N N . PRO A 1 230 ? -13.799 -3.704 -10.807 1.00 81.00 230 PRO A N 1
ATOM 1858 C CA . PRO A 1 230 ? -14.519 -4.005 -12.039 1.00 81.00 230 PRO A CA 1
ATOM 1859 C C . PRO A 1 230 ? -13.601 -4.679 -13.068 1.00 81.00 230 PRO A C 1
ATOM 1861 O O . PRO A 1 230 ? -12.416 -4.348 -13.185 1.00 81.00 230 PRO A O 1
ATOM 1864 N N . ASP A 1 231 ? -14.151 -5.603 -13.854 1.00 66.69 231 ASP A N 1
ATOM 1865 C CA . ASP A 1 231 ? -13.405 -6.314 -14.902 1.00 66.69 231 ASP A CA 1
ATOM 1866 C C . ASP A 1 231 ? -12.874 -5.343 -15.968 1.00 66.69 231 ASP A C 1
ATOM 1868 O O . ASP A 1 231 ? -11.708 -5.416 -16.358 1.00 66.69 231 ASP A O 1
ATOM 1872 N N . LEU A 1 232 ? -13.693 -4.354 -16.338 1.00 59.75 232 LEU A N 1
ATOM 1873 C CA . LEU A 1 232 ? -13.438 -3.368 -17.391 1.00 59.75 232 LEU A CA 1
ATOM 1874 C C . LEU A 1 232 ? -13.066 -1.982 -16.837 1.00 59.75 232 LEU A C 1
ATOM 1876 O O . LEU A 1 232 ? -13.615 -0.971 -17.265 1.00 59.75 232 LEU A O 1
ATOM 1880 N N . ASP A 1 233 ? -12.145 -1.899 -15.875 1.00 57.88 233 ASP A N 1
ATOM 1881 C CA . ASP A 1 233 ? -11.505 -0.605 -15.606 1.00 57.88 233 ASP A CA 1
ATOM 1882 C C . ASP A 1 233 ? -10.624 -0.248 -16.813 1.00 57.88 233 ASP A C 1
ATOM 1884 O O . ASP A 1 233 ? -9.543 -0.837 -16.988 1.00 57.88 233 ASP A O 1
ATOM 1888 N N . GLU A 1 234 ? -11.138 0.658 -17.658 1.00 51.78 234 GLU A N 1
ATOM 1889 C CA . GLU A 1 234 ? -10.525 1.082 -18.918 1.00 51.78 234 GLU A CA 1
ATOM 1890 C C . GLU A 1 234 ? -9.017 1.325 -18.731 1.00 51.78 234 GLU A C 1
ATOM 1892 O O . GLU A 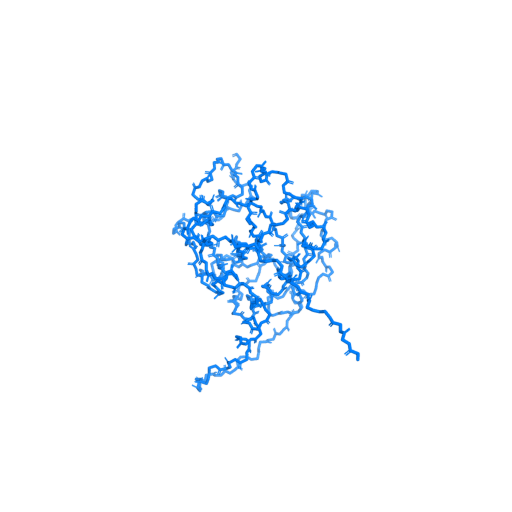1 234 ? -8.600 2.081 -17.843 1.00 51.78 234 GLU A O 1
ATOM 1897 N N . PRO A 1 235 ? -8.156 0.644 -19.511 1.00 42.66 235 PRO A N 1
ATOM 1898 C CA . PRO A 1 235 ? -6.732 0.947 -19.569 1.00 42.66 235 PRO A CA 1
ATOM 1899 C C . PRO A 1 235 ? -6.517 2.444 -19.819 1.00 42.66 235 PRO A C 1
ATOM 1901 O O . PRO A 1 235 ? -7.023 2.978 -20.797 1.00 42.66 235 PRO A O 1
ATOM 1904 N N . GLY A 1 236 ? -5.757 3.115 -18.950 1.00 41.53 236 GLY A N 1
ATOM 1905 C CA . GLY A 1 236 ? -5.342 4.505 -19.174 1.00 41.53 236 GLY A CA 1
ATOM 1906 C C . GLY A 1 236 ? -5.970 5.547 -18.257 1.00 41.53 236 GLY A C 1
ATOM 1907 O O . GLY A 1 236 ? -5.512 6.685 -18.269 1.00 41.53 236 GLY A O 1
ATOM 1908 N N . ILE A 1 237 ? -6.920 5.180 -17.393 1.00 47.31 237 ILE A N 1
ATOM 1909 C CA . ILE A 1 237 ? -7.387 6.108 -16.361 1.00 47.31 237 ILE A CA 1
ATOM 1910 C C . ILE A 1 237 ? -6.560 5.943 -15.085 1.00 47.31 237 ILE A C 1
ATOM 1912 O O . ILE A 1 237 ? -6.988 5.399 -14.068 1.00 47.31 237 ILE A O 1
ATOM 1916 N N . GLU A 1 238 ? -5.306 6.377 -15.172 1.00 46.97 238 GLU A N 1
ATOM 1917 C CA . GLU A 1 238 ? -4.511 6.681 -13.986 1.00 46.97 238 GLU A CA 1
ATOM 1918 C C . GLU A 1 238 ? -4.983 8.020 -13.396 1.00 46.97 238 GLU A C 1
ATOM 1920 O O . GLU A 1 238 ? -5.656 8.808 -14.065 1.00 46.97 238 GLU A O 1
ATOM 1925 N N . LYS A 1 239 ? -4.674 8.273 -12.117 1.00 43.16 239 LYS A N 1
ATOM 1926 C CA . LYS A 1 239 ? -4.991 9.543 -11.442 1.00 43.16 239 LYS A CA 1
ATOM 1927 C C . LYS A 1 239 ? -4.743 10.742 -12.371 1.00 43.16 239 LYS A C 1
ATOM 1929 O O . LYS A 1 239 ? -3.605 10.955 -12.779 1.00 43.16 239 LYS A O 1
ATOM 1934 N N . GLY A 1 240 ? -5.782 11.543 -12.620 1.00 38.59 240 GLY A N 1
ATOM 1935 C CA . GLY A 1 240 ? -5.695 12.790 -13.393 1.00 38.59 240 GLY A CA 1
ATOM 1936 C C . GLY A 1 240 ? -6.431 12.814 -14.737 1.00 38.59 240 GLY A C 1
ATOM 1937 O O . GLY A 1 240 ? -6.388 13.844 -15.395 1.00 38.59 240 GLY A O 1
ATOM 1938 N N . VAL A 1 241 ? -7.111 11.733 -15.140 1.00 34.38 241 VAL A N 1
ATOM 1939 C CA . VAL A 1 241 ? -7.954 11.717 -16.364 1.00 34.38 241 VAL A CA 1
ATOM 1940 C C . VAL A 1 241 ? -9.446 11.934 -16.060 1.00 34.38 241 VAL A C 1
ATOM 1942 O O . VAL A 1 241 ? -10.241 12.168 -16.962 1.00 34.38 241 VAL A O 1
ATOM 1945 N N . TYR A 1 242 ? -9.826 11.921 -14.782 1.00 37.31 242 TYR A N 1
ATOM 1946 C CA . TYR A 1 242 ? -11.122 12.422 -14.335 1.00 37.31 242 TYR A CA 1
ATOM 1947 C C . TYR A 1 242 ? -10.938 13.860 -13.872 1.00 37.31 242 TYR A C 1
ATOM 1949 O O . TYR A 1 242 ? -10.509 14.114 -12.750 1.00 37.31 242 TYR A O 1
ATOM 1957 N N . GLY A 1 243 ? -11.113 14.772 -14.820 1.00 30.84 243 GLY A N 1
ATOM 1958 C CA . GLY A 1 243 ? -11.207 16.211 -14.631 1.00 30.84 243 GLY A CA 1
ATOM 1959 C C . GLY A 1 243 ? -12.317 16.737 -15.521 1.00 30.84 243 GLY A C 1
ATOM 1960 O O . GLY A 1 243 ? -12.565 16.101 -16.572 1.00 30.84 243 GLY A O 1
#

Solvent-accessible surface area (backbone atoms only — not comparable to full-atom values): 14298 Å² total; per-residue (Å²): 141,87,83,80,88,79,86,78,87,78,87,82,69,97,80,85,76,84,76,90,60,78,73,59,62,72,57,62,64,78,71,60,82,77,89,71,86,89,76,85,82,73,79,80,64,65,34,75,54,67,34,64,52,26,70,69,82,67,48,72,67,55,50,52,52,52,40,50,52,48,50,57,50,49,53,52,44,53,73,76,44,56,90,56,73,54,51,80,46,34,28,28,36,25,52,53,34,20,33,20,55,77,66,57,78,75,24,32,52,47,39,40,34,41,42,34,23,36,43,48,87,97,61,59,51,87,71,38,86,48,34,71,64,97,50,47,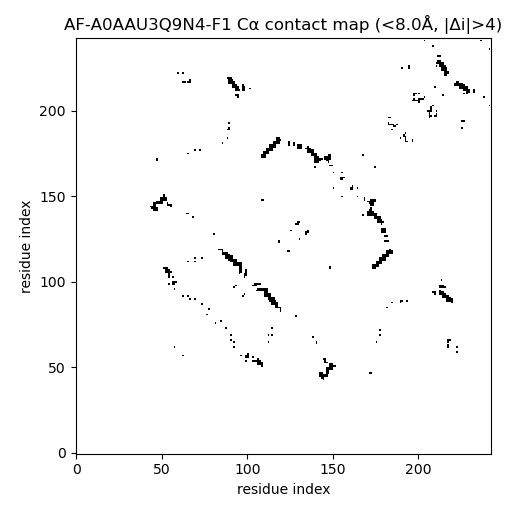44,78,42,62,65,37,75,31,67,66,11,16,55,42,82,51,74,71,50,55,66,39,68,83,49,35,77,45,46,76,66,58,68,69,37,52,7,27,47,28,40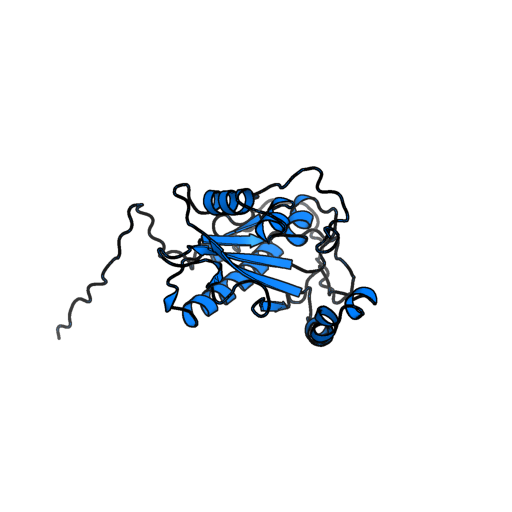,42,33,32,44,36,42,64,75,39,94,85,33,53,68,50,21,52,52,50,50,30,70,66,41,61,74,96,34,72,36,39,62,46,47,47,27,20,31,29,24,49,29,84,56,62,75,38,80,76,40,73,36,55,94,79,56,64,88,82,72,53,96,79,68,84,120

Sequence (243 aa):
MAYARGQRSFVRYPGGIEYTRYFTHWFNWAEKPRDSAAGGGSICRMTDERSERSFLPLTHEHLSRLAYFAEVDHQQFRQKHPEWAADLLACCLVQGGARHYVRGDRGVKDLDVYLLYTLPAGRNGGQFPWNRGANTRNRDFGVSELGRQLYTAADRADPKIARKIPAWERYSGRRVDLLSRAIPAHDDGPRAAVEAWLKGATGESTPWDLRRVPVICLYPEFGELWWTGPDLDEPGIEKGVYG

Mean predicted aligned error: 10.7 Å

Secondary structure (DSSP, 8-state):
-----------PPTT----TTTTTHHHHTTT-------S-------B--EES-B-SPP-HHHHHHHHHHHHHHHHHHHHH-GGG---EEEEEEEHHHHHHHHH-SS-BSSEEEEEEEEPPTT--GGG-TTBTTTTPEEEE--SBTT-EEPPPHHHHHSHHHHTTHHHHTT-SS-EEEEEEEEE---TT-HHHHHHHHHHT--SS-HHHHHTTS-EEEEESSTT-EEE---TT--TT--TTS--

pLDDT: mean 79.42, std 23.87, range [25.14, 98.38]

Radius of gyration: 19.92 Å; Cα contacts (8 Å, |Δi|>4): 382; chains: 1; bounding box: 39×52×70 Å

Foldseek 3Di:
DDDDDDDDDDDDDPDDDDPPPPPPPLVVVVPDDPPDDDDDDDPFPFDQDADQFFLDADDLVLLSLLLVVQVVVVVVCCVVCVVQVWAFQFK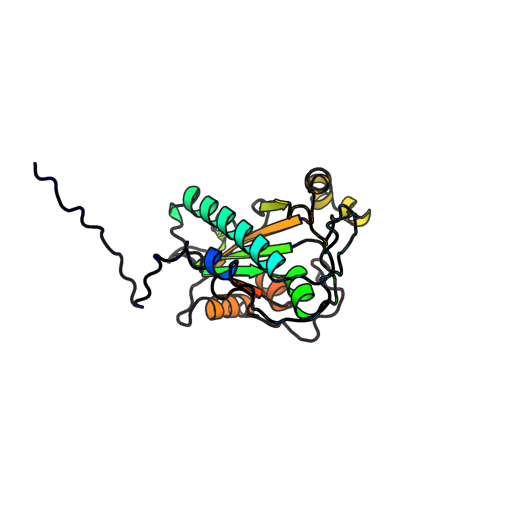KWFDPNQQCNVPSPRGDQEIEIEGETAGDPPDDFVPRPCAPDPNWDKDQSATGSRHAYDQDPVLCVPPVSVVCVVVRVPRSHHIYTYGYIYFHADPVGSLVRLVVQLVPDDDPDPSVSGLQDWMATSPDVRRDTSHHHDPCPDPPPDPPPPD